Protein AF-A0A3C0SWR2-F1 (afdb_monomer_lite)

Structure (mmCIF, N/CA/C/O backbone):
data_AF-A0A3C0SWR2-F1
#
_entry.id   AF-A0A3C0SWR2-F1
#
loop_
_atom_site.group_PDB
_atom_site.id
_atom_site.type_symbol
_atom_site.label_atom_id
_atom_site.label_alt_id
_atom_site.label_comp_id
_atom_site.label_asym_id
_atom_site.label_entity_id
_atom_site.label_seq_id
_atom_site.pdbx_PDB_ins_code
_atom_site.Cartn_x
_atom_site.Cartn_y
_atom_site.Cartn_z
_atom_site.occupancy
_atom_site.B_iso_or_equiv
_atom_site.auth_seq_id
_atom_site.auth_comp_id
_atom_site.auth_asym_id
_atom_site.auth_atom_id
_atom_site.pdbx_PDB_model_num
ATOM 1 N N . LEU A 1 1 ? 21.698 -2.737 -3.153 1.00 67.25 1 LEU A N 1
ATOM 2 C CA . LEU A 1 1 ? 20.434 -2.859 -3.906 1.00 67.25 1 LEU A CA 1
ATOM 3 C C . LEU A 1 1 ? 19.578 -4.038 -3.436 1.00 67.25 1 LEU A C 1
ATOM 5 O O . LEU A 1 1 ? 18.488 -3.786 -2.947 1.00 67.25 1 LEU A O 1
ATOM 9 N N . THR A 1 2 ? 20.062 -5.287 -3.480 1.00 73.88 2 THR A N 1
ATOM 10 C CA . THR A 1 2 ? 19.304 -6.487 -3.047 1.00 73.88 2 THR A CA 1
ATOM 11 C C . THR A 1 2 ? 18.680 -6.358 -1.656 1.00 73.88 2 THR A C 1
ATOM 13 O O . THR A 1 2 ? 17.483 -6.562 -1.511 1.00 73.88 2 THR A O 1
ATOM 16 N N . ILE A 1 3 ? 19.457 -5.919 -0.660 1.00 78.94 3 ILE A N 1
ATOM 17 C CA . ILE A 1 3 ? 18.965 -5.709 0.713 1.00 78.94 3 ILE A CA 1
ATOM 18 C C . ILE A 1 3 ? 17.805 -4.698 0.748 1.00 78.94 3 ILE A C 1
ATOM 20 O O . ILE A 1 3 ? 16.813 -4.940 1.422 1.00 78.94 3 ILE A O 1
ATOM 24 N N . GLY A 1 4 ? 17.889 -3.605 -0.020 1.00 74.31 4 GLY A N 1
ATOM 25 C CA . GLY A 1 4 ? 16.832 -2.588 -0.076 1.00 74.31 4 GLY A CA 1
ATOM 26 C C . GLY A 1 4 ? 15.526 -3.139 -0.653 1.00 74.31 4 GLY A C 1
ATOM 27 O O . GLY A 1 4 ? 14.462 -2.906 -0.089 1.00 74.31 4 GLY A O 1
ATOM 28 N N . LYS A 1 5 ? 15.612 -3.954 -1.714 1.00 75.00 5 LYS A N 1
ATOM 29 C CA . LYS A 1 5 ? 14.457 -4.660 -2.294 1.00 75.00 5 LYS A CA 1
ATOM 30 C C . LYS A 1 5 ? 13.836 -5.647 -1.303 1.00 75.00 5 LYS A C 1
ATOM 32 O O . LYS A 1 5 ? 12.617 -5.699 -1.176 1.00 75.00 5 LYS A O 1
ATOM 37 N N . THR A 1 6 ? 14.663 -6.404 -0.577 1.00 75.44 6 THR A N 1
ATOM 38 C CA . THR A 1 6 ? 14.188 -7.329 0.461 1.00 75.44 6 THR A CA 1
ATOM 39 C C . THR A 1 6 ? 13.451 -6.575 1.567 1.00 75.44 6 THR A C 1
ATOM 41 O O . THR A 1 6 ? 12.319 -6.932 1.882 1.00 75.44 6 THR A O 1
ATOM 44 N N . SER A 1 7 ? 14.030 -5.499 2.106 1.00 73.50 7 SER A N 1
ATOM 45 C CA . SER A 1 7 ? 13.373 -4.676 3.129 1.00 73.50 7 SER A CA 1
ATOM 46 C C . SER A 1 7 ? 12.054 -4.078 2.634 1.00 73.50 7 SER A C 1
ATOM 48 O O . SER A 1 7 ? 11.071 -4.103 3.369 1.00 73.50 7 SER A O 1
ATOM 50 N N . TYR A 1 8 ? 12.000 -3.623 1.378 1.00 77.25 8 TYR A N 1
ATOM 51 C CA . TYR A 1 8 ? 10.766 -3.135 0.760 1.00 77.25 8 TYR A CA 1
ATOM 52 C C . TYR A 1 8 ? 9.702 -4.237 0.675 1.00 77.25 8 TYR A C 1
ATOM 54 O O . TYR A 1 8 ? 8.568 -4.032 1.094 1.00 77.25 8 TYR A O 1
ATOM 62 N N . SER A 1 9 ? 10.071 -5.437 0.213 1.00 71.75 9 SER A N 1
ATOM 63 C CA . SER A 1 9 ? 9.143 -6.576 0.114 1.00 71.75 9 SER A CA 1
ATOM 64 C C . SER A 1 9 ? 8.596 -7.049 1.466 1.00 71.75 9 SER A C 1
ATOM 66 O O . SER A 1 9 ? 7.522 -7.638 1.522 1.00 71.75 9 SER A O 1
ATOM 68 N N . GLN A 1 10 ? 9.319 -6.771 2.554 1.00 75.50 10 GLN A N 1
ATOM 69 C CA . GLN A 1 10 ? 8.911 -7.060 3.930 1.00 75.50 10 GLN A CA 1
ATOM 70 C C . GLN A 1 10 ? 8.067 -5.932 4.551 1.00 75.50 10 GLN A C 1
ATOM 72 O O . GLN A 1 10 ? 7.728 -6.007 5.728 1.00 75.50 10 GLN A O 1
ATOM 77 N N . GLY A 1 11 ? 7.766 -4.866 3.799 1.00 71.12 11 GLY A N 1
ATOM 78 C CA . GLY A 1 11 ? 7.041 -3.692 4.291 1.00 71.12 11 GLY A CA 1
ATOM 79 C C . GLY A 1 11 ? 7.875 -2.755 5.172 1.00 71.12 11 GLY A C 1
ATOM 80 O O . GLY A 1 11 ? 7.348 -1.786 5.713 1.00 71.12 11 GLY A O 1
ATOM 81 N N . ASN A 1 12 ? 9.184 -2.993 5.318 1.00 80.69 12 ASN A N 1
ATOM 82 C CA . ASN A 1 12 ? 10.074 -2.118 6.080 1.00 80.69 12 ASN A CA 1
ATOM 83 C C . ASN A 1 12 ? 10.614 -0.994 5.184 1.00 80.69 12 ASN A C 1
ATOM 85 O O . ASN A 1 12 ? 11.786 -0.975 4.791 1.00 80.69 12 ASN A O 1
ATOM 89 N N . PHE A 1 13 ? 9.728 -0.059 4.838 1.00 84.19 13 PHE A N 1
ATOM 90 C CA . PHE A 1 13 ? 10.038 1.052 3.940 1.00 84.19 13 PHE A CA 1
ATOM 91 C C . PHE A 1 13 ? 11.123 2.009 4.475 1.00 84.19 13 PHE A C 1
ATOM 93 O O . PHE A 1 13 ? 11.977 2.400 3.678 1.00 84.19 13 PHE A O 1
ATOM 100 N N . PRO A 1 14 ? 11.202 2.340 5.785 1.00 80.75 14 PRO A N 1
ATOM 101 C CA . PRO A 1 14 ? 12.301 3.157 6.305 1.00 80.75 14 PRO A CA 1
ATOM 102 C C . PRO A 1 14 ? 13.677 2.504 6.108 1.00 80.75 14 PRO A C 1
ATOM 104 O O . PRO A 1 14 ? 14.611 3.143 5.617 1.00 80.75 14 PRO A O 1
ATOM 107 N N . ALA A 1 15 ? 13.811 1.209 6.428 1.00 80.94 15 ALA A N 1
ATOM 108 C CA . ALA A 1 15 ? 15.068 0.490 6.224 1.00 80.94 15 ALA A CA 1
ATOM 109 C C . ALA A 1 15 ? 15.409 0.353 4.734 1.00 80.94 15 ALA A C 1
ATOM 111 O O . ALA A 1 15 ? 16.568 0.528 4.344 1.00 80.94 15 ALA A O 1
ATOM 112 N N . ALA A 1 16 ? 14.403 0.091 3.892 1.00 83.06 16 ALA A N 1
ATOM 113 C CA . ALA A 1 16 ? 14.572 0.057 2.445 1.00 83.06 16 ALA A CA 1
ATOM 114 C C . ALA A 1 16 ? 15.118 1.391 1.917 1.00 83.06 16 ALA A C 1
ATOM 116 O O . ALA A 1 16 ? 16.106 1.396 1.181 1.00 83.06 16 ALA A O 1
ATOM 117 N N . GLN A 1 17 ? 14.547 2.519 2.353 1.00 86.94 17 GLN A N 1
ATOM 118 C CA . GLN A 1 17 ? 14.949 3.854 1.913 1.00 86.94 17 GLN A CA 1
ATOM 119 C C . GLN A 1 17 ? 16.402 4.148 2.285 1.00 86.94 17 GLN A C 1
ATOM 121 O O . GLN A 1 17 ? 17.182 4.550 1.424 1.00 86.94 17 GLN A O 1
ATOM 126 N N . ALA A 1 18 ? 16.796 3.885 3.534 1.00 87.88 18 ALA A N 1
ATOM 127 C CA . ALA A 1 18 ? 18.165 4.112 3.992 1.00 87.88 18 ALA A CA 1
ATOM 128 C C . ALA A 1 18 ? 19.195 3.324 3.158 1.00 87.88 18 ALA A C 1
ATOM 130 O O . ALA A 1 18 ? 20.236 3.855 2.759 1.00 87.88 18 ALA A O 1
ATOM 131 N N . VAL A 1 19 ? 18.898 2.057 2.849 1.00 86.62 19 VAL A N 1
ATOM 132 C CA . VAL A 1 19 ? 19.772 1.200 2.031 1.00 86.62 19 VAL A CA 1
ATOM 133 C C . VAL A 1 19 ? 19.821 1.662 0.574 1.00 86.62 19 VAL A C 1
ATOM 135 O O . VAL A 1 19 ? 20.883 1.597 -0.051 1.00 86.62 19 VAL A O 1
ATOM 138 N N . LEU A 1 20 ? 18.694 2.113 0.022 1.00 80.56 20 LEU A N 1
ATOM 139 C CA . LEU A 1 20 ? 18.596 2.570 -1.361 1.00 80.56 20 LEU A CA 1
ATOM 140 C C . LEU A 1 20 ? 19.267 3.938 -1.574 1.00 80.56 20 LEU A C 1
ATOM 142 O O . LEU A 1 20 ? 20.000 4.078 -2.548 1.00 80.56 20 LEU A O 1
ATOM 146 N N . ILE A 1 21 ? 19.149 4.886 -0.635 1.00 86.50 21 ILE A N 1
ATOM 147 C CA . ILE A 1 21 ? 19.883 6.170 -0.670 1.00 86.50 21 ILE A CA 1
ATOM 148 C C . ILE A 1 21 ? 21.394 5.912 -0.657 1.00 86.50 21 ILE A C 1
ATOM 150 O O . ILE A 1 21 ? 22.151 6.483 -1.440 1.00 86.50 21 ILE A O 1
ATOM 154 N N . LYS A 1 22 ? 21.853 4.981 0.188 1.00 84.56 22 LYS A N 1
ATOM 155 C CA . LYS A 1 22 ? 23.267 4.584 0.214 1.00 84.56 22 LYS A CA 1
ATOM 156 C C . LYS A 1 22 ? 23.716 3.944 -1.103 1.00 84.56 22 LYS A C 1
ATOM 158 O O . LYS A 1 22 ? 24.868 4.105 -1.499 1.00 84.56 22 LYS A O 1
ATOM 163 N N . ALA A 1 23 ? 22.838 3.191 -1.767 1.00 75.50 23 ALA A N 1
ATOM 164 C CA . ALA A 1 23 ? 23.127 2.611 -3.076 1.00 75.50 23 ALA A CA 1
ATOM 165 C C . ALA A 1 23 ? 23.221 3.688 -4.170 1.00 75.50 23 ALA A C 1
ATOM 167 O O . ALA A 1 23 ? 24.137 3.615 -4.982 1.00 75.50 23 ALA A O 1
ATOM 168 N N . GLN A 1 24 ? 22.337 4.691 -4.142 1.00 76.50 24 GLN A N 1
ATOM 169 C CA . GLN A 1 24 ? 22.361 5.845 -5.046 1.00 76.50 24 GLN A CA 1
ATOM 170 C C . GLN A 1 24 ? 23.669 6.631 -4.900 1.00 76.50 24 GLN A C 1
ATOM 172 O O . GLN A 1 24 ? 24.370 6.835 -5.885 1.00 76.50 24 GLN A O 1
ATOM 177 N N . SER A 1 25 ? 24.055 6.970 -3.664 1.00 78.12 25 SER A N 1
ATOM 178 C CA . SER A 1 25 ? 25.308 7.685 -3.383 1.00 78.12 25 SER A CA 1
ATOM 179 C C . SER A 1 25 ? 26.544 6.922 -3.877 1.00 78.12 25 SER A C 1
ATOM 181 O O . SER A 1 25 ? 27.399 7.499 -4.537 1.00 78.12 25 SER A O 1
ATOM 183 N N . ARG A 1 26 ? 26.618 5.605 -3.642 1.00 76.75 26 ARG A N 1
ATOM 184 C CA . ARG A 1 26 ? 27.733 4.780 -4.146 1.00 76.75 26 ARG A CA 1
ATOM 185 C C . ARG A 1 26 ? 27.799 4.722 -5.669 1.00 76.75 26 ARG A C 1
ATOM 187 O O . ARG A 1 26 ? 28.877 4.561 -6.230 1.00 76.75 26 ARG A O 1
ATOM 194 N N . TRP A 1 27 ? 26.650 4.782 -6.336 1.00 61.53 27 TRP A N 1
ATOM 195 C CA . TRP A 1 27 ? 26.597 4.790 -7.792 1.00 61.53 27 TRP A CA 1
ATOM 196 C C . TRP A 1 27 ? 27.122 6.114 -8.355 1.00 61.53 27 TRP A C 1
ATOM 198 O O . TRP A 1 27 ? 27.956 6.093 -9.262 1.00 61.53 27 TRP A O 1
ATOM 208 N N . SER A 1 28 ? 26.709 7.242 -7.765 1.00 65.75 28 SER A N 1
ATOM 209 C CA . SER A 1 28 ? 27.154 8.580 -8.178 1.00 65.75 28 SER A CA 1
ATOM 210 C C . SER A 1 28 ? 28.654 8.827 -7.985 1.00 65.75 28 SER A C 1
ATOM 212 O O . SER A 1 28 ? 29.209 9.698 -8.644 1.00 65.75 28 SER A O 1
ATOM 214 N N . ASP A 1 29 ? 29.332 8.046 -7.136 1.00 72.00 29 ASP A N 1
ATOM 215 C CA . ASP A 1 29 ? 30.785 8.161 -6.932 1.00 72.00 29 ASP A CA 1
ATOM 216 C C . ASP A 1 29 ? 31.598 7.803 -8.192 1.00 72.00 29 ASP A C 1
ATOM 218 O O . ASP A 1 29 ? 32.736 8.243 -8.345 1.00 72.00 29 ASP A O 1
ATOM 222 N N . THR A 1 30 ? 31.042 6.979 -9.087 1.00 57.22 30 THR A N 1
ATOM 223 C CA . THR A 1 30 ? 31.749 6.466 -10.279 1.00 57.22 30 THR A CA 1
ATOM 224 C C . THR A 1 30 ? 30.993 6.673 -11.589 1.00 57.22 30 THR A C 1
ATOM 226 O O . THR A 1 30 ? 31.560 6.445 -12.655 1.00 57.22 30 THR A O 1
ATOM 229 N N . ASN A 1 31 ? 29.739 7.127 -11.530 1.00 43.34 31 ASN A N 1
ATOM 230 C CA . ASN A 1 31 ? 28.865 7.278 -12.689 1.00 43.34 31 ASN A CA 1
ATOM 231 C C . ASN A 1 31 ? 28.178 8.646 -12.648 1.00 43.34 31 ASN A C 1
ATOM 233 O O . ASN A 1 31 ? 27.658 9.053 -11.613 1.00 43.34 31 ASN A O 1
ATOM 237 N N . VAL A 1 32 ? 28.158 9.339 -13.789 1.00 45.25 32 VAL A N 1
ATOM 238 C CA . VAL A 1 32 ? 27.503 10.653 -13.931 1.00 45.25 32 VAL A CA 1
ATOM 239 C C . VAL A 1 32 ? 25.987 10.504 -14.111 1.00 45.25 32 VAL A C 1
ATOM 241 O O . VAL A 1 32 ? 25.221 11.379 -13.716 1.00 45.25 32 VAL A O 1
ATOM 244 N N . GLU A 1 33 ? 25.547 9.385 -14.684 1.00 48.81 33 GLU A N 1
ATOM 245 C CA . GLU A 1 33 ? 24.132 9.084 -14.893 1.00 48.81 33 GLU A CA 1
ATOM 246 C C . GLU A 1 33 ? 23.502 8.395 -13.680 1.00 48.81 33 GLU A C 1
ATOM 248 O O . GLU A 1 33 ? 24.153 7.631 -12.961 1.00 48.81 33 GLU A O 1
ATOM 253 N N . LEU A 1 34 ? 22.202 8.626 -13.481 1.00 48.69 34 LEU A N 1
ATOM 254 C CA . LEU A 1 34 ? 21.424 7.966 -12.435 1.00 48.69 34 LEU A CA 1
ATOM 255 C C . LEU A 1 34 ? 21.235 6.477 -12.744 1.00 48.69 34 LEU A C 1
ATOM 257 O O . LEU A 1 34 ? 20.999 6.081 -13.884 1.00 48.69 34 LEU A O 1
ATOM 261 N N . ASN A 1 35 ? 21.270 5.642 -11.705 1.00 67.19 35 ASN A N 1
ATOM 262 C CA . ASN A 1 35 ? 20.937 4.231 -11.847 1.00 67.19 35 ASN A CA 1
ATOM 263 C C . ASN A 1 35 ? 19.414 4.059 -11.875 1.00 67.19 35 ASN A C 1
ATOM 265 O O . ASN A 1 35 ? 18.762 4.149 -10.835 1.00 67.19 35 ASN A O 1
ATOM 269 N N . SER A 1 36 ? 18.858 3.777 -13.053 1.00 59.62 36 SER A N 1
ATOM 270 C CA . SER A 1 36 ? 17.412 3.637 -13.275 1.00 59.62 36 SER A CA 1
ATOM 271 C C . SER A 1 36 ? 16.734 2.654 -12.314 1.00 59.62 36 SER A C 1
ATOM 273 O O . SER A 1 36 ? 15.619 2.905 -11.857 1.00 59.62 36 SER A O 1
ATOM 275 N N . GLU A 1 37 ? 17.410 1.565 -11.949 1.00 68.81 37 GLU A N 1
ATOM 276 C CA . GLU A 1 37 ? 16.878 0.582 -11.011 1.00 68.81 37 GLU A CA 1
ATOM 277 C C . GLU A 1 37 ? 16.849 1.120 -9.572 1.00 68.81 37 GLU A C 1
ATOM 279 O O . GLU A 1 37 ? 15.847 0.965 -8.872 1.00 68.81 37 GLU A O 1
ATOM 284 N N . VAL A 1 38 ? 17.914 1.783 -9.114 1.00 67.88 38 VAL A N 1
ATOM 285 C CA . VAL A 1 38 ? 17.945 2.407 -7.782 1.00 67.88 38 VAL A CA 1
ATOM 286 C C . VAL A 1 38 ? 16.893 3.514 -7.673 1.00 67.88 38 VAL A C 1
ATOM 288 O O . VAL A 1 38 ? 16.164 3.536 -6.682 1.00 67.88 38 VAL A O 1
ATOM 291 N N . GLU A 1 39 ? 16.760 4.371 -8.690 1.00 71.44 39 GLU A N 1
ATOM 292 C CA . GLU A 1 39 ? 15.754 5.446 -8.725 1.00 71.44 39 GLU A CA 1
ATOM 293 C C . GLU A 1 39 ? 14.323 4.906 -8.695 1.00 71.44 39 GLU A C 1
ATOM 295 O O . GLU A 1 39 ? 13.469 5.411 -7.959 1.00 71.44 39 GLU A O 1
ATOM 300 N N . TYR A 1 40 ? 14.061 3.836 -9.449 1.00 72.12 40 TYR A N 1
ATOM 301 C CA . TYR A 1 40 ? 12.769 3.161 -9.449 1.00 72.12 40 TYR A CA 1
ATOM 302 C C . TYR A 1 40 ? 12.391 2.678 -8.041 1.00 72.12 40 TYR A C 1
ATOM 304 O O . TYR A 1 40 ? 11.323 3.015 -7.525 1.00 72.12 40 TYR A O 1
ATOM 312 N N . TRP A 1 41 ? 13.288 1.945 -7.372 1.00 75.38 41 TRP A N 1
ATOM 313 C CA . TRP A 1 41 ? 13.025 1.434 -6.023 1.00 75.38 41 TRP A CA 1
ATOM 314 C C . TRP A 1 41 ? 12.970 2.539 -4.965 1.00 75.38 41 TRP A C 1
ATOM 316 O O . TRP A 1 41 ? 12.189 2.426 -4.016 1.00 75.38 41 TRP A O 1
ATOM 326 N N . LEU A 1 42 ? 13.750 3.614 -5.113 1.00 75.88 42 LEU A N 1
ATOM 327 C CA . LEU A 1 42 ? 13.659 4.789 -4.242 1.00 75.88 42 LEU A CA 1
ATOM 328 C C . LEU A 1 42 ? 12.292 5.456 -4.346 1.00 75.88 42 LEU A C 1
ATOM 330 O O . LEU A 1 42 ? 11.669 5.699 -3.314 1.00 75.88 42 LEU A O 1
ATOM 334 N N . THR A 1 43 ? 11.805 5.677 -5.566 1.00 74.50 43 THR A N 1
ATOM 335 C CA . THR A 1 43 ? 10.501 6.303 -5.826 1.00 74.50 43 THR A CA 1
ATOM 336 C C . THR A 1 43 ? 9.365 5.480 -5.222 1.00 74.50 43 THR A C 1
ATOM 338 O O . THR A 1 43 ? 8.510 6.013 -4.511 1.00 74.50 43 THR A O 1
ATOM 341 N N . LEU A 1 44 ? 9.381 4.159 -5.429 1.00 75.19 44 LEU A N 1
ATOM 342 C CA . LEU A 1 44 ? 8.410 3.248 -4.820 1.00 75.19 44 LEU A CA 1
ATOM 343 C C . LEU A 1 44 ? 8.457 3.295 -3.291 1.00 75.19 44 LEU A C 1
ATOM 345 O O . LEU A 1 44 ? 7.420 3.355 -2.634 1.00 75.19 44 LEU A O 1
ATOM 349 N N . THR A 1 45 ? 9.658 3.288 -2.711 1.00 80.88 45 THR A N 1
ATOM 350 C CA . THR A 1 45 ? 9.837 3.311 -1.254 1.00 80.88 45 THR A CA 1
ATOM 351 C C . THR A 1 45 ? 9.373 4.633 -0.648 1.00 80.88 45 THR A C 1
ATOM 353 O O . THR A 1 45 ? 8.706 4.631 0.381 1.00 80.88 45 THR A O 1
ATOM 356 N N . GLN A 1 46 ? 9.684 5.761 -1.288 1.00 78.69 46 GLN A N 1
ATOM 357 C CA . GLN A 1 46 ? 9.216 7.087 -0.879 1.00 78.69 46 GLN A CA 1
ATOM 358 C C . GLN A 1 46 ? 7.695 7.204 -0.975 1.00 78.69 46 GLN A C 1
ATOM 360 O O . GLN A 1 46 ? 7.071 7.777 -0.085 1.00 78.69 46 GLN A O 1
ATOM 365 N N . THR A 1 47 ? 7.098 6.624 -2.016 1.00 76.88 47 THR A N 1
ATOM 366 C CA . THR A 1 47 ? 5.642 6.592 -2.173 1.00 76.88 47 THR A CA 1
ATOM 367 C C . THR A 1 47 ? 5.000 5.745 -1.081 1.00 76.88 47 THR A C 1
ATOM 369 O O . THR A 1 47 ? 4.084 6.203 -0.411 1.00 76.88 47 THR A O 1
ATOM 372 N N . ALA A 1 48 ? 5.518 4.545 -0.813 1.00 76.88 48 ALA A N 1
ATOM 373 C CA . ALA A 1 48 ? 5.023 3.715 0.281 1.00 76.88 48 ALA A CA 1
ATOM 374 C C . ALA A 1 48 ? 5.158 4.419 1.644 1.00 76.88 48 ALA A C 1
ATOM 376 O O . ALA A 1 48 ? 4.211 4.434 2.430 1.00 76.88 48 ALA A O 1
ATOM 377 N N . LEU A 1 49 ? 6.294 5.085 1.891 1.00 78.38 49 LEU A N 1
ATOM 378 C CA . LEU A 1 49 ? 6.506 5.900 3.088 1.00 78.38 49 LEU A CA 1
ATOM 379 C C . LEU A 1 49 ? 5.478 7.021 3.208 1.00 78.38 49 LEU A C 1
ATOM 381 O O . LEU A 1 49 ? 4.925 7.191 4.291 1.00 78.38 49 LEU A O 1
ATOM 385 N N . SER A 1 50 ? 5.183 7.748 2.128 1.00 74.75 50 SER A N 1
ATOM 386 C CA . SER A 1 50 ? 4.202 8.836 2.163 1.00 74.75 50 SER A CA 1
ATOM 387 C C . SER A 1 50 ? 2.784 8.336 2.443 1.00 74.75 50 SER A C 1
ATOM 389 O O . SER A 1 50 ? 2.062 8.996 3.183 1.00 74.75 50 SER A O 1
ATOM 391 N N . VAL A 1 51 ? 2.406 7.148 1.949 1.00 71.69 51 VAL A N 1
ATOM 392 C CA . VAL A 1 51 ? 1.108 6.524 2.273 1.00 71.69 51 VAL A CA 1
ATOM 393 C C . VAL A 1 51 ? 1.034 6.077 3.735 1.00 71.69 51 VAL A C 1
ATOM 395 O O . VAL A 1 51 ? -0.015 6.175 4.368 1.00 71.69 51 VAL A O 1
ATOM 398 N N . THR A 1 52 ? 2.137 5.567 4.284 1.00 68.69 52 THR A N 1
ATOM 399 C CA . THR A 1 52 ? 2.192 5.131 5.691 1.00 68.69 52 THR A CA 1
ATOM 400 C C . THR A 1 52 ? 2.393 6.281 6.681 1.00 68.69 52 THR A C 1
ATOM 402 O O . THR A 1 52 ? 2.092 6.135 7.867 1.00 68.69 52 THR A O 1
ATOM 405 N N . SER A 1 53 ? 2.884 7.430 6.212 1.00 68.50 53 SER A N 1
ATOM 406 C CA . SER A 1 53 ? 3.139 8.610 7.035 1.00 68.50 53 SER A CA 1
ATOM 407 C C . SER A 1 53 ? 1.825 9.172 7.586 1.00 68.50 53 SER A C 1
ATOM 409 O O . SER A 1 53 ? 0.843 9.320 6.864 1.00 68.50 53 SER A O 1
ATOM 411 N N . GLY A 1 54 ? 1.780 9.438 8.894 1.00 70.69 54 GLY A N 1
ATOM 412 C CA . GLY A 1 54 ? 0.581 9.933 9.580 1.00 70.69 54 GLY A CA 1
ATOM 413 C C . GLY A 1 54 ? -0.440 8.861 9.987 1.00 70.69 54 GLY A C 1
ATOM 414 O O . GLY A 1 54 ? -1.374 9.185 10.720 1.00 70.69 54 GLY A O 1
ATOM 415 N N . ARG A 1 55 ? -0.259 7.588 9.592 1.00 86.38 55 ARG A N 1
ATOM 416 C CA . ARG A 1 55 ? -1.048 6.461 10.138 1.00 86.38 55 ARG A CA 1
ATOM 417 C C . ARG A 1 55 ? -0.599 6.044 11.534 1.00 86.38 55 ARG A C 1
ATOM 419 O O . ARG A 1 55 ? -1.411 5.577 12.328 1.00 86.38 55 ARG A O 1
ATOM 426 N N . ILE A 1 56 ? 0.683 6.226 11.833 1.00 86.31 56 ILE A N 1
ATOM 427 C CA . ILE A 1 56 ? 1.302 5.894 13.116 1.00 86.31 56 ILE A CA 1
ATOM 428 C C . ILE A 1 56 ? 1.875 7.177 13.706 1.00 86.31 56 ILE A C 1
ATOM 430 O O . ILE A 1 56 ? 2.538 7.935 13.001 1.00 86.31 56 ILE A O 1
ATOM 434 N N . ILE A 1 57 ? 1.627 7.393 14.995 1.00 86.69 57 ILE A N 1
ATOM 435 C CA . ILE A 1 57 ? 2.253 8.465 15.768 1.00 86.69 57 ILE A CA 1
ATOM 436 C C . ILE A 1 57 ? 3.507 7.863 16.393 1.00 86.69 57 ILE A C 1
ATOM 438 O O . ILE A 1 57 ? 3.446 6.914 17.173 1.00 86.69 57 ILE A O 1
ATOM 442 N N . THR A 1 58 ? 4.657 8.370 15.987 1.00 86.75 58 THR A N 1
ATOM 443 C CA . THR A 1 58 ? 5.979 7.886 16.372 1.00 86.75 58 THR A CA 1
ATOM 444 C C . THR A 1 58 ? 6.525 8.683 17.550 1.00 86.75 58 THR A C 1
ATOM 446 O O . THR A 1 58 ? 6.170 9.839 17.735 1.00 86.75 58 THR A O 1
ATOM 449 N N . ALA A 1 59 ? 7.456 8.113 18.322 1.00 85.31 59 ALA A N 1
ATOM 450 C CA . ALA A 1 59 ? 8.073 8.810 19.460 1.00 85.31 59 ALA A CA 1
ATOM 451 C C . ALA A 1 59 ? 8.838 10.094 19.074 1.00 85.31 59 ALA A C 1
ATOM 453 O O . ALA A 1 59 ? 9.178 10.895 19.939 1.00 85.31 59 ALA A O 1
ATOM 454 N N . THR A 1 60 ? 9.132 10.273 17.785 1.00 84.88 60 THR A N 1
ATOM 455 C CA . THR A 1 60 ? 9.757 11.478 17.233 1.00 84.88 60 THR A CA 1
ATOM 456 C C . THR A 1 60 ? 8.757 12.581 16.886 1.00 84.88 60 THR A C 1
ATOM 458 O O . THR A 1 60 ? 9.184 13.704 16.626 1.00 84.88 60 THR A O 1
ATOM 461 N N . ASP A 1 61 ? 7.451 12.294 16.876 1.00 85.62 61 ASP A N 1
ATOM 462 C CA . ASP A 1 61 ? 6.425 13.303 16.625 1.00 85.62 61 ASP A CA 1
ATOM 463 C C . ASP A 1 61 ? 6.293 14.254 17.829 1.00 85.62 61 ASP A C 1
ATOM 465 O O . ASP A 1 61 ? 6.168 13.785 18.963 1.00 85.62 61 ASP A O 1
ATOM 469 N N . PRO A 1 62 ? 6.255 15.586 17.624 1.00 92.19 62 PRO A N 1
ATOM 470 C CA . PRO A 1 62 ? 6.196 16.551 18.726 1.00 92.19 62 PRO A CA 1
ATOM 471 C C . PRO A 1 62 ? 4.995 16.382 19.662 1.00 92.19 62 PRO A C 1
ATOM 473 O O . PRO A 1 62 ? 5.107 16.680 20.844 1.00 92.19 62 PRO A O 1
ATOM 476 N N . LEU A 1 63 ? 3.862 15.909 19.132 1.00 91.75 63 LEU A N 1
ATOM 477 C CA . LEU A 1 63 ? 2.622 15.675 19.883 1.00 91.75 63 LEU A CA 1
ATOM 478 C C . LEU A 1 63 ? 2.486 14.226 20.379 1.00 91.75 63 LEU A C 1
ATOM 480 O O . LEU A 1 63 ? 1.409 13.824 20.819 1.00 91.75 63 LEU A O 1
ATOM 484 N N . TYR A 1 64 ? 3.533 13.402 20.255 1.00 92.38 64 TYR A N 1
ATOM 485 C CA . TYR A 1 64 ? 3.461 11.989 20.622 1.00 92.38 64 TYR A CA 1
ATOM 486 C C . TYR A 1 64 ? 3.011 11.753 22.070 1.00 92.38 64 TYR A C 1
ATOM 488 O O . TYR A 1 64 ? 2.095 10.947 22.250 1.00 92.38 64 TYR A O 1
ATOM 496 N N . PRO A 1 65 ? 3.586 12.412 23.101 1.00 95.56 65 PRO A N 1
ATOM 497 C CA . PRO A 1 65 ? 3.194 12.160 24.487 1.00 95.56 65 PRO A CA 1
ATOM 498 C C . PRO A 1 65 ? 1.698 12.391 24.719 1.00 95.56 65 PRO A C 1
ATOM 500 O O . PRO A 1 65 ? 1.017 11.531 25.282 1.00 95.56 65 PRO A O 1
ATOM 503 N N . GLU A 1 66 ? 1.182 13.517 24.227 1.00 95.00 66 GLU A N 1
ATOM 504 C CA . GLU A 1 66 ? -0.208 13.926 24.387 1.00 95.00 66 GLU A CA 1
ATOM 505 C C . GLU A 1 66 ? -1.142 12.997 23.612 1.00 95.00 66 GLU A C 1
ATOM 507 O O . GLU A 1 66 ? -2.081 12.447 24.186 1.00 95.00 66 GLU A O 1
ATOM 512 N N . MET A 1 67 ? -0.884 12.755 22.323 1.00 95.69 67 MET A N 1
ATOM 513 C CA . MET A 1 67 ? -1.757 11.893 21.518 1.00 95.69 67 MET A CA 1
ATOM 514 C C . MET A 1 67 ? -1.764 10.453 22.016 1.00 95.69 67 MET A C 1
ATOM 516 O O . MET A 1 67 ? -2.815 9.814 22.054 1.00 95.69 67 MET A O 1
ATOM 520 N N . ASN A 1 68 ? -0.610 9.937 22.439 1.00 95.31 68 ASN A N 1
ATOM 521 C CA . ASN A 1 68 ? -0.521 8.597 22.996 1.00 95.31 68 ASN A CA 1
ATOM 522 C C . ASN A 1 68 ? -1.313 8.486 24.310 1.00 95.31 68 ASN A C 1
ATOM 524 O O . ASN A 1 68 ? -1.918 7.448 24.572 1.00 95.31 68 ASN A O 1
ATOM 528 N N . GLN A 1 69 ? -1.375 9.543 25.128 1.00 97.00 69 GLN A N 1
ATOM 529 C CA . GLN A 1 69 ? -2.256 9.571 26.297 1.00 97.00 69 GLN A CA 1
ATOM 530 C C . GLN A 1 69 ? -3.734 9.442 25.894 1.00 97.00 69 GLN A C 1
ATOM 532 O O . GLN A 1 69 ? -4.434 8.602 26.461 1.00 97.00 69 GLN A O 1
ATOM 537 N N . PHE A 1 70 ? -4.198 10.202 24.896 1.00 98.06 70 PHE A N 1
ATOM 538 C CA . PHE A 1 70 ? -5.577 10.093 24.399 1.00 98.06 70 PHE A CA 1
ATOM 539 C C . PHE A 1 70 ? -5.883 8.718 23.795 1.00 98.06 70 PHE A C 1
ATOM 541 O O . PHE A 1 70 ? -6.949 8.168 24.058 1.00 98.06 70 PHE A O 1
ATOM 548 N N . LEU A 1 71 ? -4.947 8.116 23.054 1.00 97.38 71 LEU A N 1
ATOM 549 C CA . LEU A 1 71 ? -5.103 6.756 22.525 1.00 97.38 71 LEU A CA 1
ATOM 550 C C . LEU A 1 71 ? -5.205 5.708 23.642 1.00 97.38 71 LEU A C 1
ATOM 552 O O . LEU A 1 71 ? -6.078 4.841 23.607 1.00 97.38 71 LEU A O 1
ATOM 556 N N . ASN A 1 72 ? -4.357 5.801 24.673 1.00 98.00 72 ASN A N 1
ATOM 557 C CA . ASN A 1 72 ? -4.445 4.916 25.839 1.00 98.00 72 ASN A CA 1
ATOM 558 C C . ASN A 1 72 ? -5.793 5.072 26.565 1.00 98.00 72 ASN A C 1
ATOM 560 O O . ASN A 1 72 ? -6.394 4.067 26.948 1.00 98.00 72 ASN A O 1
ATOM 564 N N . GLN A 1 73 ? -6.276 6.308 26.728 1.00 98.31 73 GLN A N 1
ATOM 565 C CA . GLN A 1 73 ? -7.574 6.591 27.343 1.00 98.31 73 GLN A CA 1
ATOM 566 C C . GLN A 1 73 ? -8.725 6.014 26.510 1.00 98.31 73 GLN A C 1
ATOM 568 O O . GLN A 1 73 ? -9.550 5.278 27.044 1.00 98.31 73 GLN A O 1
ATOM 573 N N . ALA A 1 74 ? -8.727 6.247 25.194 1.00 98.56 74 ALA A N 1
ATOM 574 C CA . ALA A 1 74 ? -9.723 5.689 24.285 1.00 98.56 74 ALA A CA 1
ATOM 575 C C . ALA A 1 74 ? -9.771 4.157 24.340 1.00 98.56 74 ALA A C 1
ATOM 577 O O . ALA A 1 74 ? -10.851 3.571 24.372 1.00 98.56 74 ALA A O 1
ATOM 578 N N . ARG A 1 75 ? -8.606 3.494 24.395 1.00 98.56 75 ARG A N 1
ATOM 579 C CA . ARG A 1 75 ? -8.520 2.037 24.572 1.00 98.56 75 ARG A CA 1
ATOM 580 C C . ARG A 1 75 ? -9.139 1.575 25.884 1.00 98.56 75 ARG A C 1
ATOM 582 O O . ARG A 1 75 ? -9.867 0.583 25.889 1.00 98.56 75 ARG A O 1
ATOM 589 N N . ALA A 1 76 ? -8.829 2.257 26.984 1.00 98.44 76 ALA A N 1
ATOM 590 C CA . ALA A 1 76 ? -9.365 1.920 28.298 1.00 98.44 76 ALA A CA 1
ATOM 591 C C . ALA A 1 76 ? -10.889 2.095 28.339 1.00 98.44 76 ALA A C 1
ATOM 593 O O . ALA A 1 76 ? -11.593 1.200 28.806 1.00 98.44 76 ALA A O 1
ATOM 594 N N . ASP A 1 77 ? -11.396 3.196 27.786 1.00 98.62 77 ASP A N 1
ATOM 595 C CA . ASP A 1 77 ? -12.829 3.459 27.699 1.00 98.62 77 ASP A CA 1
ATOM 596 C C . ASP A 1 77 ? -13.530 2.450 26.780 1.00 98.62 77 ASP A C 1
ATOM 598 O O . ASP A 1 77 ? -14.530 1.868 27.179 1.00 98.62 77 ASP A O 1
ATOM 602 N N . PHE A 1 78 ? -12.974 2.125 25.610 1.00 98.50 78 PHE A N 1
ATOM 603 C CA . PHE A 1 78 ? -13.523 1.084 24.730 1.00 98.50 78 PHE A CA 1
ATOM 604 C C . PHE A 1 78 ? -13.598 -0.292 25.416 1.00 98.50 78 PHE A C 1
ATOM 606 O O . PHE A 1 78 ? -14.604 -0.993 25.309 1.00 98.50 78 PHE A O 1
ATOM 613 N N . GLN A 1 79 ? -12.552 -0.681 26.153 1.00 98.31 79 GLN A N 1
ATOM 614 C CA . GLN A 1 79 ? -12.552 -1.917 26.944 1.00 98.31 79 GLN A CA 1
ATOM 615 C C . GLN A 1 79 ? -13.629 -1.887 28.036 1.00 98.31 79 GLN A C 1
ATOM 617 O O . GLN A 1 79 ? -14.352 -2.867 28.211 1.00 98.31 79 GLN A O 1
ATOM 622 N N . GLY A 1 80 ? -13.766 -0.759 28.740 1.00 98.12 80 GLY A N 1
ATOM 623 C CA . GLY A 1 80 ? -14.830 -0.544 29.720 1.00 98.12 80 GLY A CA 1
ATOM 624 C C . GLY A 1 80 ? -16.218 -0.683 29.096 1.00 98.12 80 GLY A C 1
ATOM 625 O O . GLY A 1 80 ? -17.045 -1.434 29.608 1.00 98.12 80 GLY A O 1
ATOM 626 N N . ALA A 1 81 ? -16.440 -0.049 27.944 1.00 98.00 81 ALA A N 1
ATOM 627 C CA . ALA A 1 81 ? -17.694 -0.126 27.208 1.00 98.00 81 ALA A CA 1
ATOM 628 C C . ALA A 1 81 ? -18.055 -1.567 26.850 1.00 98.00 81 ALA A C 1
ATOM 630 O O . ALA A 1 81 ? -19.173 -2.004 27.106 1.00 98.00 81 ALA A O 1
ATOM 631 N N . LYS A 1 82 ? -17.089 -2.332 26.328 1.00 97.81 82 LYS A N 1
ATOM 632 C CA . LYS A 1 82 ? -17.296 -3.737 25.977 1.00 97.81 82 LYS A CA 1
ATOM 633 C C . LYS A 1 82 ? -17.700 -4.579 27.191 1.00 97.81 82 LYS A C 1
ATOM 635 O O . LYS A 1 82 ? -18.639 -5.360 27.102 1.00 97.81 82 LYS A O 1
ATOM 640 N N . ILE A 1 83 ? -17.036 -4.396 28.335 1.00 98.06 83 ILE A N 1
ATOM 641 C CA . ILE A 1 83 ? -17.372 -5.114 29.577 1.00 98.06 83 ILE A CA 1
ATOM 642 C C . ILE A 1 83 ? -18.817 -4.830 30.007 1.00 98.06 83 ILE A C 1
ATOM 644 O O . ILE A 1 83 ? -19.520 -5.736 30.450 1.00 98.06 83 ILE A O 1
ATOM 648 N N . GLU A 1 84 ? -19.256 -3.577 29.913 1.00 97.94 84 GLU A N 1
ATOM 649 C CA . GLU A 1 84 ? -20.617 -3.176 30.275 1.00 97.94 84 GLU A CA 1
ATOM 650 C C . GLU A 1 84 ? -21.655 -3.680 29.260 1.00 97.94 84 GLU A C 1
ATOM 652 O O . GLU A 1 84 ? -22.701 -4.197 29.657 1.00 97.94 84 GLU A O 1
ATOM 657 N N . TYR A 1 85 ? -21.324 -3.641 27.969 1.00 96.69 85 TYR A N 1
ATOM 658 C CA . TYR A 1 85 ? -22.139 -4.187 26.884 1.00 96.69 85 TYR A CA 1
ATOM 659 C C . TYR A 1 85 ? -22.357 -5.697 27.050 1.00 96.69 85 TYR A C 1
ATOM 661 O O . TYR A 1 85 ? -23.494 -6.163 27.043 1.00 96.69 85 TYR A O 1
ATOM 669 N N . ASP A 1 86 ? -21.289 -6.456 27.318 1.00 95.81 86 ASP A N 1
ATOM 670 C CA . ASP A 1 86 ? -21.342 -7.908 27.540 1.00 95.81 86 ASP A CA 1
ATOM 671 C C . ASP A 1 86 ? -22.181 -8.280 28.785 1.00 95.81 86 ASP A C 1
ATOM 673 O O . ASP A 1 86 ? -22.672 -9.402 28.910 1.00 95.81 86 ASP A O 1
ATOM 677 N N . ARG A 1 87 ? -22.380 -7.333 29.714 1.00 97.12 87 ARG A N 1
ATOM 678 C CA . ARG A 1 87 ? -23.259 -7.466 30.891 1.00 97.12 87 ARG A CA 1
ATOM 679 C C . ARG A 1 87 ? -24.711 -7.047 30.619 1.00 97.12 87 ARG A C 1
ATOM 681 O O . ARG A 1 87 ? -25.518 -7.065 31.547 1.00 97.12 87 ARG A O 1
ATOM 688 N N . GLY A 1 88 ? -25.044 -6.648 29.391 1.00 95.88 88 GLY A N 1
ATOM 689 C CA . GLY A 1 88 ? -26.356 -6.119 29.002 1.00 95.88 88 GLY A CA 1
ATOM 690 C C . GLY A 1 88 ? -26.631 -4.697 29.504 1.00 95.88 88 GLY A C 1
ATOM 691 O O . GLY A 1 88 ? -27.772 -4.235 29.459 1.00 95.88 88 GLY A O 1
ATOM 692 N N . ARG A 1 89 ? -25.608 -3.996 30.005 1.00 96.62 89 ARG A N 1
ATOM 693 C CA . ARG A 1 89 ? -25.700 -2.632 30.538 1.00 96.62 89 ARG A CA 1
ATOM 694 C C . ARG A 1 89 ? -25.394 -1.619 29.442 1.00 96.62 89 ARG A C 1
ATOM 696 O O . ARG A 1 89 ? -24.362 -0.954 29.439 1.00 96.62 89 ARG A O 1
ATOM 703 N N . ASN A 1 90 ? -26.302 -1.552 28.470 1.00 93.94 90 ASN A N 1
ATOM 704 C CA . ASN A 1 90 ? -26.111 -0.775 27.242 1.00 93.94 90 ASN A CA 1
ATOM 705 C C . ASN A 1 90 ? -25.939 0.727 27.510 1.00 93.94 90 ASN A C 1
ATOM 707 O O . ASN A 1 90 ? -25.124 1.367 26.854 1.00 93.94 90 ASN A O 1
ATOM 711 N N . SER A 1 91 ? -26.652 1.284 28.493 1.00 95.75 91 SER A N 1
ATOM 712 C CA . SER A 1 91 ? -26.525 2.700 28.866 1.00 95.75 91 SER A CA 1
ATOM 713 C C . SER A 1 91 ? -25.144 3.014 29.445 1.00 95.75 91 SER A C 1
ATOM 715 O O . SER A 1 91 ? -24.530 4.020 29.101 1.00 95.75 91 SER A O 1
ATOM 717 N N . GLU A 1 92 ? -24.629 2.145 30.312 1.00 96.81 92 GLU A N 1
ATOM 718 C CA . GLU A 1 92 ? -23.294 2.264 30.888 1.00 96.81 92 GLU A CA 1
ATOM 719 C C . GLU A 1 92 ? -22.215 2.084 29.817 1.00 96.81 92 GLU A C 1
ATOM 721 O O . GLU A 1 92 ? -21.247 2.846 29.790 1.00 96.81 92 GLU A O 1
ATOM 726 N N . ALA A 1 93 ? -22.405 1.132 28.899 1.00 97.31 93 ALA A N 1
ATOM 727 C CA . ALA A 1 93 ? -21.520 0.939 27.757 1.00 97.31 93 ALA A CA 1
ATOM 728 C C . ALA A 1 93 ? -21.453 2.190 26.868 1.00 97.31 93 ALA A C 1
ATOM 730 O O . ALA A 1 93 ? -20.363 2.618 26.492 1.00 97.31 93 ALA A O 1
ATOM 731 N N . ASP A 1 94 ? -22.597 2.820 26.593 1.00 97.12 94 ASP A N 1
ATOM 732 C CA . ASP A 1 94 ? -22.693 4.015 25.750 1.00 97.12 94 ASP A CA 1
ATOM 733 C C . ASP A 1 94 ? -21.927 5.220 26.323 1.00 97.12 94 ASP A C 1
ATOM 735 O O . ASP A 1 94 ? -21.268 5.960 25.586 1.00 97.12 94 ASP A O 1
ATOM 739 N N . ILE A 1 95 ? -21.919 5.375 27.653 1.00 97.88 95 ILE A N 1
ATOM 740 C CA . ILE A 1 95 ? -21.117 6.401 28.338 1.00 97.88 95 ILE A CA 1
ATOM 741 C C . ILE A 1 95 ? -19.626 6.197 28.051 1.00 97.88 95 ILE A C 1
ATOM 743 O O . ILE A 1 95 ? -18.909 7.158 27.763 1.00 97.88 95 ILE A O 1
ATOM 747 N N . TYR A 1 96 ? -19.144 4.958 28.142 1.00 98.31 96 TYR A N 1
ATOM 748 C CA . TYR A 1 96 ? -17.750 4.639 27.854 1.00 98.31 96 TYR A CA 1
ATOM 749 C C . TYR A 1 96 ? -17.425 4.784 26.361 1.00 98.31 96 TYR A C 1
ATOM 751 O O . TYR A 1 96 ? -16.399 5.373 26.027 1.00 98.31 96 TYR A O 1
ATOM 759 N N . PHE A 1 97 ? -18.308 4.339 25.460 1.00 98.25 97 PHE A N 1
ATOM 760 C CA . PHE A 1 97 ? -18.128 4.546 24.021 1.00 98.25 97 PHE A CA 1
ATOM 761 C C . PHE A 1 97 ? -18.015 6.030 23.666 1.00 98.25 97 PHE A C 1
ATOM 763 O O . PHE A 1 97 ? -17.090 6.415 22.956 1.00 98.25 97 PHE A O 1
ATOM 770 N N . THR A 1 98 ? -18.866 6.878 24.242 1.00 98.19 98 THR A N 1
ATOM 771 C CA . THR A 1 98 ? -18.820 8.331 24.027 1.00 98.19 98 THR A CA 1
ATOM 772 C C . THR A 1 98 ? -17.490 8.944 24.491 1.00 98.19 98 THR A C 1
ATOM 774 O O . THR A 1 98 ? -16.925 9.798 23.808 1.00 98.19 98 THR A O 1
ATOM 777 N N . LYS A 1 99 ? -16.941 8.508 25.634 1.00 98.38 99 LYS A N 1
ATOM 778 C CA . LYS A 1 99 ? -15.623 8.975 26.114 1.00 98.38 99 LYS A CA 1
ATOM 779 C C . LYS A 1 99 ? -14.480 8.533 25.202 1.00 98.38 99 LYS A C 1
ATOM 781 O O . LYS A 1 99 ? -13.561 9.315 24.936 1.00 98.38 99 LYS A O 1
ATOM 786 N N . ALA A 1 100 ? -14.555 7.299 24.702 1.00 98.50 100 ALA A N 1
ATOM 787 C CA . ALA A 1 100 ? -13.599 6.799 23.729 1.00 98.50 100 ALA A CA 1
ATOM 788 C C . ALA A 1 100 ? -13.647 7.649 22.450 1.00 98.50 100 ALA A C 1
ATOM 790 O O . ALA A 1 100 ? -12.618 8.191 22.060 1.00 98.50 100 ALA A O 1
ATOM 791 N N . GLU A 1 101 ? -14.826 7.869 21.863 1.00 98.12 101 GLU A N 1
ATOM 792 C CA . GLU A 1 101 ? -15.014 8.711 20.668 1.00 98.12 101 GLU A CA 1
ATOM 793 C C . GLU A 1 101 ? -14.466 10.134 20.848 1.00 98.12 101 GLU A C 1
ATOM 795 O O . GLU A 1 101 ? -13.795 10.649 19.957 1.00 98.12 101 GLU A O 1
ATOM 800 N N . GLN A 1 102 ? -14.680 10.766 22.007 1.00 98.06 102 GLN A N 1
ATOM 801 C CA . GLN A 1 102 ? -14.133 12.099 22.300 1.00 98.06 102 GLN A CA 1
ATOM 802 C C . GLN A 1 102 ? -12.600 12.114 22.285 1.00 98.06 102 GLN A C 1
ATOM 804 O O . GLN A 1 102 ? -11.986 13.016 21.711 1.00 98.06 102 GLN A O 1
ATOM 809 N N . SER A 1 103 ? -11.981 11.100 22.891 1.00 98.19 103 SER A N 1
ATOM 810 C CA . SER A 1 103 ? -10.524 10.949 22.904 1.00 98.19 103 SER A CA 1
ATOM 811 C C . SER A 1 103 ? -9.982 10.695 21.493 1.00 98.19 103 SER A C 1
ATOM 813 O O . SER A 1 103 ? -8.980 11.286 21.092 1.00 98.19 103 SER A O 1
ATOM 815 N N . LEU A 1 104 ? -10.675 9.861 20.711 1.00 97.44 104 LEU A N 1
ATOM 816 C CA . LEU A 1 104 ? -10.314 9.534 19.330 1.00 97.44 104 LEU A CA 1
ATOM 817 C C . LEU A 1 104 ? -10.453 10.747 18.403 1.00 97.44 104 LEU A C 1
ATOM 819 O O . LEU A 1 104 ? -9.574 10.978 17.576 1.00 97.44 104 LEU A O 1
ATOM 823 N N . LEU A 1 105 ? -11.505 11.552 18.572 1.00 96.50 105 LEU A N 1
ATOM 824 C CA . LEU A 1 105 ? -11.716 12.786 17.816 1.00 96.50 105 LEU A CA 1
ATOM 825 C C . LEU A 1 105 ? -10.560 13.771 18.023 1.00 96.50 105 LEU A C 1
ATOM 827 O O . LEU A 1 105 ? -10.087 14.374 17.059 1.00 96.50 105 LEU A O 1
ATOM 831 N N . PHE A 1 106 ? -10.070 13.903 19.260 1.00 95.56 106 PHE A N 1
ATOM 832 C CA . PHE A 1 106 ? -8.925 14.764 19.550 1.00 95.56 106 PHE A CA 1
ATOM 833 C C . PHE A 1 106 ? -7.656 14.278 18.841 1.00 95.56 106 PHE A C 1
ATOM 835 O O . PHE A 1 106 ? -6.951 15.077 18.229 1.00 95.56 106 PHE A O 1
ATOM 842 N N . VAL A 1 107 ? -7.400 12.965 18.838 1.00 94.94 107 VAL A N 1
ATOM 843 C CA . VAL A 1 107 ? -6.277 12.383 18.083 1.00 94.94 107 VAL A CA 1
ATOM 844 C C . VAL A 1 107 ? -6.420 12.667 16.586 1.00 94.94 107 VAL A C 1
ATOM 846 O O . VAL A 1 107 ? -5.471 13.117 15.944 1.00 94.94 107 VAL A O 1
ATOM 849 N N . GLN A 1 108 ? -7.613 12.463 16.028 1.00 92.50 108 GLN A N 1
ATOM 850 C CA . GLN A 1 108 ? -7.887 12.646 14.602 1.00 92.50 108 GLN A CA 1
ATOM 851 C C . GLN A 1 108 ? -7.828 14.107 14.141 1.00 92.50 108 GLN A C 1
ATOM 853 O O . GLN A 1 108 ? -7.594 14.357 12.961 1.00 92.50 108 GLN A O 1
ATOM 858 N N . GLN A 1 109 ? -7.985 15.078 15.044 1.00 91.25 109 GLN A N 1
ATOM 859 C CA . GLN A 1 109 ? -7.818 16.494 14.714 1.00 91.25 109 GLN A CA 1
ATOM 860 C C . GLN A 1 109 ? -6.387 16.816 14.251 1.00 91.25 109 GLN A C 1
ATOM 862 O O . GLN A 1 109 ? -6.201 17.644 13.360 1.00 91.25 109 GLN A O 1
ATOM 867 N N . PHE A 1 110 ? -5.386 16.152 14.836 1.00 88.69 110 PHE A N 1
ATOM 868 C CA . PHE A 1 110 ? -3.970 16.347 14.504 1.00 88.69 110 PHE A CA 1
ATOM 869 C C . PHE A 1 110 ? -3.427 15.245 13.587 1.00 88.69 110 PHE A C 1
ATOM 871 O O . PHE A 1 110 ? -2.576 15.508 12.740 1.00 88.69 110 PHE A O 1
ATOM 878 N N . PHE A 1 111 ? -3.947 14.024 13.724 1.00 89.06 111 PHE A N 1
ATOM 879 C CA . PHE A 1 111 ? -3.537 12.843 12.968 1.00 89.06 111 PHE A CA 1
ATOM 880 C C . PHE A 1 111 ? -4.765 12.193 12.309 1.00 89.06 111 PHE A C 1
ATOM 882 O O . PHE A 1 111 ? -5.205 11.119 12.727 1.00 89.06 111 PHE A O 1
ATOM 889 N N . PRO A 1 112 ? -5.341 12.818 11.264 1.00 87.75 112 PRO A N 1
ATOM 890 C CA . PRO A 1 112 ? -6.619 12.400 10.675 1.00 87.75 112 PRO A CA 1
ATOM 891 C C . PRO A 1 112 ? -6.609 10.989 10.077 1.00 87.75 112 PRO A C 1
ATOM 893 O O . PRO A 1 112 ? -7.664 10.377 9.917 1.00 87.75 112 PRO A O 1
ATOM 896 N N . PHE A 1 113 ? -5.429 10.456 9.756 1.00 87.94 113 PHE A N 1
ATOM 897 C CA . PHE A 1 113 ? -5.255 9.110 9.211 1.00 87.94 113 PHE A CA 1
ATOM 898 C C . PHE A 1 113 ? -4.725 8.102 10.232 1.00 87.94 113 PHE A C 1
ATOM 900 O O . PHE A 1 113 ? -4.378 6.994 9.830 1.00 87.94 113 PHE A O 1
ATOM 907 N N . ASN A 1 114 ? -4.661 8.456 11.523 1.00 92.25 114 ASN A N 1
ATOM 908 C CA . ASN A 1 114 ? -4.178 7.549 12.557 1.00 92.25 114 ASN A CA 1
ATOM 909 C C . ASN A 1 114 ? -4.987 6.244 12.554 1.00 92.25 114 ASN A C 1
ATOM 911 O O . ASN A 1 114 ? -6.205 6.253 12.742 1.00 92.25 114 ASN A O 1
ATOM 915 N N . GLU A 1 115 ? -4.292 5.133 12.336 1.00 91.38 115 GLU A N 1
ATOM 916 C CA . GLU A 1 115 ? -4.904 3.821 12.140 1.00 91.38 115 GLU A CA 1
ATOM 917 C C . GLU A 1 115 ? -5.666 3.375 13.383 1.00 91.38 115 GLU A C 1
ATOM 919 O O . GLU A 1 115 ? -6.844 3.037 13.298 1.00 91.38 115 GLU A O 1
ATOM 924 N N . GLU A 1 116 ? -5.022 3.441 14.550 1.00 94.31 116 GLU A N 1
ATOM 925 C CA . GLU A 1 116 ? -5.631 3.034 15.814 1.00 94.31 116 GLU A CA 1
ATOM 926 C C . GLU A 1 116 ? -6.924 3.811 16.081 1.00 94.31 116 GLU A C 1
ATOM 928 O O . GLU A 1 116 ? -7.949 3.212 16.412 1.00 94.31 116 GLU A O 1
ATOM 933 N N . ALA A 1 117 ? -6.903 5.128 15.862 1.00 95.69 117 ALA A N 1
ATOM 934 C CA . ALA A 1 117 ? -8.053 5.973 16.113 1.00 95.69 117 ALA A CA 1
ATOM 935 C C . ALA A 1 117 ? -9.230 5.649 15.182 1.00 95.69 117 ALA A C 1
ATOM 937 O O . ALA A 1 117 ? -10.381 5.547 15.613 1.00 95.69 117 ALA A O 1
ATOM 938 N N . ARG A 1 118 ? -8.948 5.465 13.889 1.00 93.94 118 ARG A N 1
ATOM 939 C CA . ARG A 1 118 ? -9.967 5.137 12.883 1.00 93.94 118 ARG A CA 1
ATOM 940 C C . ARG A 1 118 ? -10.556 3.747 13.099 1.00 93.94 118 ARG A C 1
ATOM 942 O O . ARG A 1 118 ? -11.776 3.598 13.069 1.00 93.94 118 ARG A O 1
ATOM 949 N N . VAL A 1 119 ? -9.713 2.755 13.375 1.00 95.25 119 VAL A N 1
ATOM 950 C CA . VAL A 1 119 ? -10.145 1.378 13.640 1.00 95.25 119 VAL A CA 1
ATOM 951 C C . VAL A 1 119 ? -10.974 1.306 14.922 1.00 95.25 119 VAL A C 1
ATOM 953 O O . VAL A 1 119 ? -12.019 0.661 14.926 1.00 95.25 119 VAL A O 1
ATOM 956 N N . LEU A 1 120 ? -10.572 1.990 16.000 1.00 96.94 120 LEU A N 1
ATOM 957 C CA . LEU A 1 120 ? -11.371 2.028 17.228 1.00 96.94 120 LEU A CA 1
ATOM 958 C C . LEU A 1 120 ? -12.738 2.685 17.006 1.00 96.94 120 LEU A C 1
ATOM 960 O O . LEU A 1 120 ? -13.730 2.132 17.467 1.00 96.94 120 LEU A O 1
ATOM 964 N N . ASN A 1 121 ? -12.827 3.781 16.249 1.00 95.75 121 ASN A N 1
ATOM 965 C CA . ASN A 1 121 ? -14.117 4.395 15.905 1.00 95.75 121 ASN A CA 1
ATOM 966 C C . ASN A 1 121 ? -15.045 3.440 15.130 1.00 95.75 121 ASN A C 1
ATOM 968 O O . ASN A 1 121 ? -16.236 3.344 15.434 1.00 95.75 121 ASN A O 1
ATOM 972 N N . LEU A 1 122 ? -14.507 2.691 14.161 1.00 94.62 122 LEU A N 1
ATOM 973 C CA . LEU A 1 122 ? -15.279 1.674 13.437 1.00 94.62 122 LEU A CA 1
ATOM 974 C C . LEU A 1 122 ? -15.754 0.557 14.375 1.00 94.62 122 LEU A C 1
ATOM 976 O O . LEU A 1 122 ? -16.913 0.156 14.313 1.00 94.62 122 LEU A O 1
ATOM 980 N N . ARG A 1 123 ? -14.893 0.094 15.291 1.00 96.25 123 ARG A N 1
ATOM 981 C CA . ARG A 1 123 ? -15.281 -0.899 16.305 1.00 96.25 123 ARG A CA 1
ATOM 982 C C . ARG A 1 123 ? -16.384 -0.372 17.208 1.00 96.25 123 ARG A C 1
ATOM 984 O O . ARG A 1 123 ? -17.337 -1.093 17.448 1.00 96.25 123 ARG A O 1
ATOM 991 N N . ILE A 1 124 ? -16.290 0.866 17.686 1.00 96.00 124 ILE A N 1
ATOM 992 C CA . ILE A 1 124 ? -17.344 1.482 18.503 1.00 96.00 124 ILE A CA 1
ATOM 993 C C . ILE A 1 124 ? -18.674 1.491 17.742 1.00 96.00 124 ILE A C 1
ATOM 995 O O . ILE A 1 124 ? -19.690 1.059 18.285 1.00 96.00 124 ILE A O 1
ATOM 999 N N . SER A 1 125 ? -18.652 1.886 16.466 1.00 93.50 125 SER A N 1
ATOM 1000 C CA . SER A 1 125 ? -19.842 1.890 15.605 1.00 93.50 125 SER A CA 1
ATOM 1001 C C . SER A 1 125 ? -20.477 0.497 15.494 1.00 93.50 125 SER A C 1
ATOM 1003 O O . SER A 1 125 ? -21.694 0.375 15.600 1.00 93.50 125 SER A O 1
ATOM 1005 N N . GLN A 1 126 ? -19.659 -0.556 15.381 1.00 94.25 126 GLN A N 1
ATOM 1006 C CA . GLN A 1 126 ? -20.124 -1.947 15.340 1.00 94.25 126 GLN A CA 1
ATOM 1007 C C . GLN A 1 126 ? -20.879 -2.373 16.611 1.00 94.25 126 GLN A C 1
ATOM 1009 O O . GLN A 1 126 ? -21.808 -3.169 16.519 1.00 94.25 126 GLN A O 1
ATOM 1014 N N . TYR A 1 127 ? -20.502 -1.866 17.791 1.00 94.06 127 TYR A N 1
ATOM 1015 C CA . TYR A 1 127 ? -21.209 -2.176 19.043 1.00 94.06 127 TYR A CA 1
ATOM 1016 C C . TYR A 1 127 ? -22.463 -1.320 19.248 1.00 94.06 127 TYR A C 1
ATOM 1018 O O . TYR A 1 127 ? -23.441 -1.808 19.815 1.00 94.06 127 TYR A O 1
ATOM 1026 N N . ARG A 1 128 ? -22.433 -0.045 18.835 1.00 92.38 128 ARG A N 1
ATOM 1027 C CA . ARG A 1 128 ? -23.539 0.897 19.071 1.00 92.38 128 ARG A CA 1
ATOM 1028 C C . ARG A 1 128 ? -24.725 0.663 18.144 1.00 92.38 128 ARG A C 1
ATOM 1030 O O . ARG A 1 128 ? -25.857 0.753 18.606 1.00 92.38 128 ARG A O 1
ATOM 1037 N N . ASP A 1 129 ? -24.472 0.352 16.876 1.00 89.69 129 ASP A N 1
ATOM 1038 C CA . ASP A 1 129 ? -25.528 0.081 15.899 1.00 89.69 129 ASP A CA 1
ATOM 1039 C C . ASP A 1 129 ? -25.103 -1.027 14.919 1.00 89.69 129 ASP A C 1
ATOM 1041 O O . ASP A 1 129 ? -24.656 -0.743 13.806 1.00 89.69 129 ASP A O 1
ATOM 1045 N N . PRO A 1 130 ? -25.205 -2.308 15.324 1.00 88.44 130 PRO A N 1
ATOM 1046 C CA . PRO A 1 130 ? -24.793 -3.429 14.483 1.00 88.44 130 PRO A CA 1
ATOM 1047 C C . PRO A 1 130 ? -25.580 -3.526 13.170 1.00 88.44 130 PRO A C 1
ATOM 1049 O O . PRO A 1 130 ? -25.027 -3.955 12.159 1.00 88.44 130 PRO A O 1
ATOM 1052 N N . GLU A 1 131 ? -26.862 -3.143 13.177 1.00 88.25 131 GLU A N 1
ATOM 1053 C CA . GLU A 1 131 ? -27.723 -3.213 11.991 1.00 88.25 131 GLU A CA 1
ATOM 1054 C C . GLU A 1 131 ? -27.291 -2.178 10.951 1.00 88.25 131 GLU A C 1
ATOM 1056 O O . GLU A 1 131 ? -27.087 -2.512 9.783 1.00 88.25 131 GLU A O 1
ATOM 1061 N N . GLN A 1 132 ? -27.076 -0.933 11.381 1.00 91.38 132 GLN A N 1
ATOM 1062 C CA . GLN A 1 132 ? -26.622 0.132 10.493 1.00 91.38 132 GLN A CA 1
ATOM 1063 C C . GLN A 1 132 ? -25.143 -0.015 10.104 1.00 91.38 132 GLN A C 1
ATOM 1065 O O . GLN A 1 132 ? -24.730 0.447 9.034 1.00 91.38 132 GLN A O 1
ATOM 1070 N N . PHE A 1 133 ? -24.334 -0.663 10.947 1.00 93.25 133 PHE A N 1
ATOM 1071 C CA . PHE A 1 133 ? -22.906 -0.834 10.710 1.00 93.25 133 PHE A CA 1
ATOM 1072 C C . PHE A 1 133 ? -22.611 -1.555 9.393 1.00 93.25 133 PHE A C 1
ATOM 1074 O O . PHE A 1 133 ? -21.744 -1.109 8.646 1.00 93.25 133 PHE A O 1
ATOM 1081 N N . GLU A 1 134 ? -23.346 -2.620 9.068 1.00 90.38 134 GLU A N 1
ATOM 1082 C CA . GLU A 1 134 ? -23.134 -3.380 7.829 1.00 90.38 134 GLU A CA 1
ATOM 1083 C C . GLU A 1 134 ? -23.390 -2.527 6.572 1.00 90.38 134 GLU A C 1
ATOM 1085 O O . GLU A 1 134 ? -22.631 -2.582 5.598 1.00 90.38 134 GLU A O 1
ATOM 1090 N N . GLU A 1 135 ? -24.417 -1.671 6.599 1.00 92.06 135 GLU A N 1
ATOM 109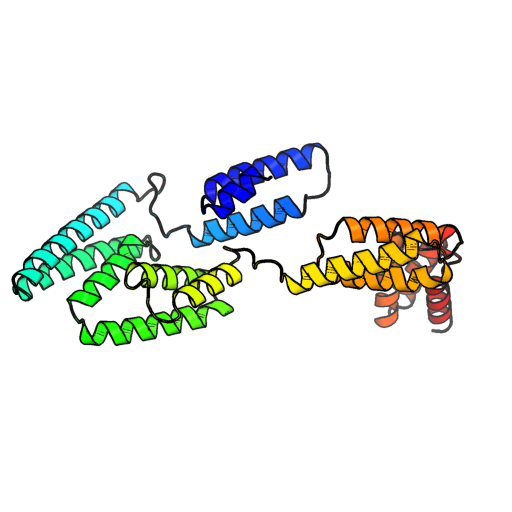1 C CA . GLU A 1 135 ? -24.707 -0.740 5.503 1.00 92.06 135 GLU A CA 1
ATOM 1092 C C . GLU A 1 135 ? -23.609 0.320 5.353 1.00 92.06 135 GLU A C 1
ATOM 1094 O O . GLU A 1 135 ? -23.149 0.605 4.238 1.00 92.06 135 GLU A O 1
ATOM 1099 N N . ILE A 1 136 ? -23.161 0.886 6.479 1.00 91.12 136 ILE A N 1
ATOM 1100 C CA . ILE A 1 136 ? -22.062 1.856 6.534 1.00 91.12 136 ILE A CA 1
ATOM 1101 C C . ILE A 1 136 ? -20.774 1.224 6.005 1.00 91.12 136 ILE A C 1
ATOM 1103 O O . ILE A 1 136 ? -20.131 1.802 5.128 1.00 91.12 136 ILE A O 1
ATOM 1107 N N . PHE A 1 137 ? -20.437 0.019 6.463 1.00 94.69 137 PHE A N 1
ATOM 1108 C CA . PHE A 1 137 ? -19.242 -0.706 6.051 1.00 94.69 137 PHE A CA 1
ATOM 1109 C C . PHE A 1 137 ? -19.249 -0.971 4.543 1.00 94.69 137 PHE A C 1
ATOM 1111 O O . PHE A 1 137 ? -18.276 -0.671 3.849 1.00 94.69 137 PHE A O 1
ATOM 1118 N N . GLY A 1 138 ? -20.364 -1.473 3.998 1.00 95.44 138 GLY A N 1
ATOM 1119 C CA . GLY A 1 138 ? -20.495 -1.729 2.563 1.00 95.44 138 GLY A CA 1
ATOM 1120 C C . GLY A 1 138 ? -20.386 -0.459 1.711 1.00 95.44 138 GLY A C 1
ATOM 1121 O O . GLY A 1 138 ? -19.745 -0.458 0.652 1.00 95.44 138 GLY A O 1
ATOM 1122 N N . ARG A 1 139 ? -20.966 0.654 2.176 1.00 96.12 139 ARG A N 1
ATOM 1123 C CA . ARG A 1 139 ? -20.835 1.966 1.527 1.00 96.12 139 ARG A CA 1
ATOM 1124 C C . ARG A 1 139 ? -19.393 2.469 1.562 1.00 96.12 139 ARG A C 1
ATOM 1126 O O . ARG A 1 139 ? -18.897 2.951 0.538 1.00 96.12 139 ARG A O 1
ATOM 1133 N N . ASP A 1 140 ? -18.728 2.368 2.703 1.00 94.81 140 ASP A N 1
ATOM 1134 C CA . ASP A 1 140 ? -17.360 2.845 2.886 1.00 94.81 140 ASP A CA 1
ATOM 1135 C C . ASP A 1 140 ? -16.385 2.003 2.050 1.00 94.81 140 ASP A C 1
ATOM 1137 O O . ASP A 1 140 ? -15.545 2.565 1.345 1.00 94.81 140 ASP A O 1
ATOM 1141 N N . PHE A 1 141 ? -16.588 0.681 1.980 1.00 97.81 141 PHE A N 1
ATOM 1142 C CA . PHE A 1 141 ? -15.866 -0.200 1.060 1.00 97.81 141 PHE A CA 1
ATOM 1143 C C . PHE A 1 141 ? -16.035 0.231 -0.401 1.00 97.81 141 PHE A C 1
ATOM 1145 O O . PHE A 1 141 ? -15.052 0.391 -1.128 1.00 97.81 141 PHE A O 1
ATOM 1152 N N . LYS A 1 142 ? -17.276 0.461 -0.851 1.00 97.75 142 LYS A N 1
ATOM 1153 C CA . LYS A 1 142 ? -17.548 0.906 -2.226 1.00 97.75 142 LYS A CA 1
ATOM 1154 C C . LYS A 1 142 ? -16.901 2.260 -2.520 1.00 97.75 142 LYS A C 1
ATOM 1156 O O . LYS A 1 142 ? -16.367 2.464 -3.610 1.00 97.75 142 LYS A O 1
ATOM 1161 N N . THR A 1 143 ? -16.935 3.171 -1.554 1.00 97.19 143 THR A N 1
ATOM 1162 C CA . THR A 1 143 ? -16.314 4.496 -1.657 1.00 97.19 143 THR A CA 1
ATOM 1163 C C . THR A 1 143 ? -14.801 4.371 -1.801 1.00 97.19 143 THR A C 1
ATOM 1165 O O . THR A 1 143 ? -14.237 4.915 -2.749 1.00 97.19 143 THR A O 1
ATOM 1168 N N . ALA A 1 144 ? -14.156 3.585 -0.938 1.00 96.69 144 ALA A N 1
ATOM 1169 C CA . ALA A 1 144 ? -12.720 3.341 -0.997 1.00 96.69 144 ALA A CA 1
ATOM 1170 C C . ALA A 1 144 ? -12.311 2.657 -2.312 1.00 96.69 144 ALA A C 1
ATOM 1172 O O . ALA A 1 144 ? -11.347 3.071 -2.953 1.00 96.69 144 ALA A O 1
ATOM 1173 N N . LYS A 1 145 ? -13.097 1.684 -2.788 1.00 97.50 145 LYS A N 1
ATOM 1174 C CA . LYS A 1 145 ? -12.873 1.029 -4.083 1.00 97.50 145 LYS A CA 1
ATOM 1175 C C . LYS A 1 145 ? -12.935 2.013 -5.257 1.00 97.50 145 LYS A C 1
ATOM 1177 O O . LYS A 1 145 ? -12.093 1.955 -6.148 1.00 97.50 145 LYS A O 1
ATOM 1182 N N . ASN A 1 146 ? -13.890 2.942 -5.259 1.00 97.00 146 ASN A N 1
ATOM 1183 C CA . ASN A 1 146 ? -13.999 3.959 -6.311 1.00 97.00 146 ASN A CA 1
ATOM 1184 C C . ASN A 1 146 ? -12.831 4.959 -6.301 1.00 97.00 146 ASN A C 1
ATOM 1186 O O . ASN A 1 146 ? -12.527 5.556 -7.333 1.00 97.00 146 ASN A O 1
ATOM 1190 N N . LEU A 1 147 ? -12.168 5.142 -5.156 1.00 95.31 147 LEU A N 1
ATOM 1191 C CA . LEU A 1 147 ? -10.999 6.011 -5.036 1.00 95.31 147 LEU A CA 1
ATOM 1192 C C . LEU A 1 147 ? -9.719 5.380 -5.595 1.00 95.31 147 LEU A C 1
ATOM 1194 O O . LEU A 1 147 ? -8.758 6.108 -5.810 1.00 95.31 147 LEU A O 1
ATOM 1198 N N . ILE A 1 148 ? -9.683 4.073 -5.880 1.00 94.75 148 ILE A N 1
ATOM 1199 C CA . ILE A 1 148 ? -8.463 3.386 -6.345 1.00 94.75 148 ILE A CA 1
ATOM 1200 C C . ILE A 1 148 ? -7.864 4.060 -7.586 1.00 94.75 148 ILE A C 1
ATOM 1202 O O . ILE A 1 148 ? -6.650 4.205 -7.680 1.00 94.75 148 ILE A O 1
ATOM 1206 N N . SER A 1 149 ? -8.689 4.504 -8.535 1.00 90.31 149 SER A N 1
ATOM 1207 C CA . SER A 1 149 ? -8.192 5.126 -9.767 1.00 90.31 149 SER A CA 1
ATOM 1208 C C . SER A 1 149 ? -7.815 6.603 -9.618 1.00 90.31 149 SER A C 1
ATOM 1210 O O . SER A 1 149 ? -6.984 7.087 -10.378 1.00 90.31 149 SER A O 1
ATOM 1212 N N . SER A 1 150 ? -8.449 7.338 -8.700 1.00 91.88 150 SER A N 1
ATOM 1213 C CA . SER A 1 150 ? -8.306 8.800 -8.580 1.00 91.88 150 SER A CA 1
ATOM 1214 C C . SER A 1 150 ? -7.419 9.235 -7.415 1.00 91.88 150 SER A C 1
ATOM 1216 O O . SER A 1 150 ? -6.714 10.235 -7.518 1.00 91.88 150 SER A O 1
ATOM 1218 N N . ASN A 1 151 ? -7.445 8.493 -6.310 1.00 89.62 151 ASN A N 1
ATOM 1219 C CA . ASN A 1 151 ? -6.636 8.709 -5.118 1.00 89.62 151 ASN A CA 1
ATOM 1220 C C . ASN A 1 151 ? -6.269 7.350 -4.481 1.00 89.62 151 ASN A C 1
ATOM 1222 O O . ASN A 1 151 ? -6.814 6.977 -3.433 1.00 89.62 151 ASN A O 1
ATOM 1226 N N . PRO A 1 152 ? -5.364 6.584 -5.119 1.00 89.06 152 PRO A N 1
ATOM 1227 C CA . PRO A 1 152 ? -5.029 5.228 -4.693 1.00 89.06 152 PRO A CA 1
ATOM 1228 C C . PRO A 1 152 ? -4.426 5.159 -3.287 1.00 89.06 152 PRO A C 1
ATOM 1230 O O . PRO A 1 152 ? -4.627 4.169 -2.588 1.00 89.06 152 PRO A O 1
ATOM 1233 N N . GLN A 1 153 ? -3.716 6.200 -2.844 1.00 86.06 153 GLN A N 1
ATOM 1234 C CA . GLN A 1 153 ? -3.150 6.268 -1.497 1.00 86.06 153 GLN A CA 1
ATOM 1235 C C . GLN A 1 153 ? -4.260 6.327 -0.443 1.00 86.06 153 GLN A C 1
ATOM 1237 O O . GLN A 1 153 ? -4.261 5.536 0.499 1.00 86.06 153 GLN A O 1
ATOM 1242 N N . LYS A 1 154 ? -5.246 7.216 -0.621 1.00 88.50 154 LYS A N 1
ATOM 1243 C CA . LYS A 1 154 ? -6.401 7.304 0.281 1.00 88.50 154 LYS A CA 1
ATOM 1244 C C . LYS A 1 154 ? -7.242 6.028 0.242 1.00 88.50 154 LYS A C 1
ATOM 1246 O O . LYS A 1 154 ? -7.620 5.533 1.300 1.00 88.50 154 LYS A O 1
ATOM 1251 N N . ALA A 1 155 ? -7.470 5.474 -0.951 1.00 93.12 155 ALA A N 1
ATOM 1252 C CA . ALA A 1 155 ? -8.162 4.199 -1.120 1.00 93.12 155 ALA A CA 1
ATOM 1253 C C . ALA A 1 155 ? -7.487 3.081 -0.316 1.00 93.12 155 ALA A C 1
ATOM 1255 O O . ALA A 1 155 ? -8.152 2.396 0.453 1.00 93.12 155 ALA A O 1
ATOM 1256 N N . TYR A 1 156 ? -6.164 2.938 -0.440 1.00 92.12 156 TYR A N 1
ATOM 1257 C CA . TYR A 1 156 ? -5.398 1.951 0.317 1.00 92.12 156 TYR A CA 1
ATOM 1258 C C . TYR A 1 156 ? -5.561 2.142 1.830 1.00 92.12 156 TYR A C 1
ATOM 1260 O O . TYR A 1 156 ? -5.891 1.188 2.527 1.00 92.12 156 TYR A O 1
ATOM 1268 N N . ILE A 1 157 ? -5.399 3.373 2.334 1.00 90.38 157 ILE A N 1
ATOM 1269 C CA . ILE A 1 157 ? -5.558 3.692 3.762 1.00 90.38 157 ILE A CA 1
ATOM 1270 C C . ILE A 1 157 ? -6.945 3.264 4.265 1.00 90.38 157 ILE A C 1
ATOM 1272 O O . ILE A 1 157 ? -7.048 2.622 5.308 1.00 90.38 157 ILE A O 1
ATOM 1276 N N . ASP A 1 158 ? -8.003 3.599 3.528 1.00 92.88 158 ASP A N 1
ATOM 1277 C CA . ASP A 1 158 ? -9.380 3.288 3.921 1.00 92.88 158 ASP A CA 1
ATOM 1278 C C . ASP A 1 158 ? -9.665 1.788 3.885 1.00 92.88 158 ASP A C 1
ATOM 1280 O O . ASP A 1 158 ? -10.256 1.252 4.818 1.00 92.88 158 ASP A O 1
ATOM 1284 N N . LEU A 1 159 ? -9.189 1.087 2.855 1.00 95.75 159 LEU A N 1
ATOM 1285 C CA . LEU A 1 159 ? -9.347 -0.361 2.746 1.00 95.75 159 LEU A CA 1
ATOM 1286 C C . LEU A 1 159 ? -8.590 -1.108 3.857 1.00 95.75 159 LEU A C 1
ATOM 1288 O O . LEU A 1 159 ? -9.103 -2.100 4.367 1.00 95.75 159 LEU A O 1
ATOM 1292 N N . LYS A 1 160 ? -7.409 -0.627 4.272 1.00 93.69 160 LYS A N 1
ATOM 1293 C CA . LYS A 1 160 ? -6.660 -1.194 5.408 1.00 93.69 160 LYS A CA 1
ATOM 1294 C C . LYS A 1 160 ? -7.382 -0.997 6.742 1.00 93.69 160 LYS A C 1
ATOM 1296 O O . LYS A 1 160 ? -7.355 -1.893 7.580 1.00 93.69 160 LYS A O 1
ATOM 1301 N N . ASP A 1 161 ? -8.060 0.133 6.930 1.00 93.31 161 ASP A N 1
ATOM 1302 C CA . ASP A 1 161 ? -8.849 0.364 8.145 1.00 93.31 161 ASP A CA 1
ATOM 1303 C C . ASP A 1 161 ? -10.066 -0.571 8.199 1.00 93.31 161 ASP A C 1
ATOM 1305 O O . ASP A 1 161 ? -10.371 -1.124 9.254 1.00 93.31 161 ASP A O 1
ATOM 1309 N N . LEU A 1 162 ? -10.719 -0.808 7.054 1.00 96.12 162 LEU A N 1
ATOM 1310 C CA . LEU A 1 162 ? -11.808 -1.784 6.929 1.00 96.12 162 LEU A CA 1
ATOM 1311 C C . LEU A 1 162 ? -11.322 -3.224 7.163 1.00 96.12 162 LEU A C 1
ATOM 1313 O O . LEU A 1 162 ? -12.003 -4.006 7.827 1.00 96.12 162 LEU A O 1
ATOM 1317 N N . GLU A 1 163 ? -10.127 -3.568 6.677 1.00 96.31 163 GLU A N 1
ATOM 1318 C CA . GLU A 1 163 ? -9.505 -4.881 6.894 1.00 96.31 163 GLU A CA 1
ATOM 1319 C C . GLU A 1 163 ? -9.280 -5.178 8.376 1.00 96.31 163 GLU A C 1
ATOM 1321 O O . GLU A 1 163 ? -9.507 -6.302 8.81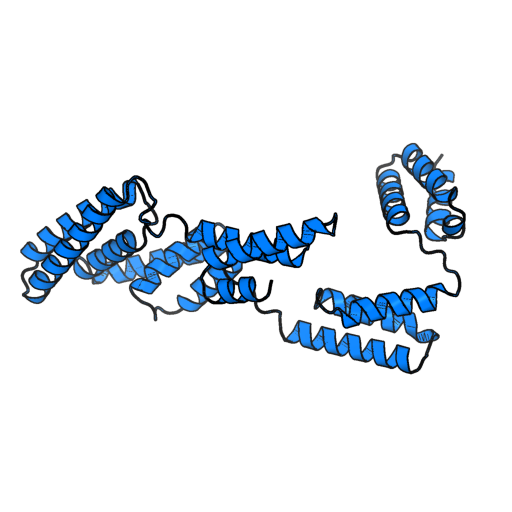3 1.00 96.31 163 GLU A O 1
ATOM 1326 N N . ALA A 1 164 ? -8.903 -4.177 9.175 1.00 93.88 164 ALA A N 1
ATOM 1327 C CA . ALA A 1 164 ? -8.702 -4.339 10.616 1.00 93.88 164 ALA A CA 1
ATOM 1328 C C . ALA A 1 164 ? -9.994 -4.664 11.401 1.00 93.88 164 ALA A C 1
ATOM 1330 O O . ALA A 1 164 ? -9.928 -5.039 12.583 1.00 93.88 164 ALA A O 1
ATOM 1331 N N . ILE A 1 165 ? -11.158 -4.496 10.766 1.00 94.00 165 ILE A N 1
ATOM 1332 C CA . ILE A 1 165 ? -12.474 -4.845 11.307 1.00 94.00 165 ILE A CA 1
ATOM 1333 C C . ILE A 1 165 ? -12.946 -6.184 10.747 1.00 94.00 165 ILE A C 1
ATOM 1335 O O . ILE A 1 165 ? -13.253 -7.088 11.522 1.00 94.00 165 ILE A O 1
ATOM 1339 N N . TYR A 1 166 ? -13.004 -6.308 9.418 1.00 93.44 166 TYR A N 1
ATOM 1340 C CA . TYR A 1 166 ? -13.504 -7.500 8.741 1.00 93.44 166 TYR A CA 1
ATOM 1341 C C . TYR A 1 166 ? -12.549 -7.932 7.613 1.00 93.44 166 TYR A C 1
ATOM 1343 O O . TYR A 1 166 ? -12.766 -7.599 6.445 1.00 93.44 166 TYR A O 1
ATOM 1351 N N . PRO A 1 167 ? -11.497 -8.709 7.942 1.00 94.31 167 PRO A N 1
ATOM 1352 C CA . PRO A 1 167 ? -10.464 -9.111 6.983 1.00 94.31 167 PRO A CA 1
ATOM 1353 C C . PRO A 1 167 ? -10.986 -9.938 5.800 1.00 94.31 167 PRO A C 1
ATOM 1355 O O . PRO A 1 167 ? -10.450 -9.840 4.694 1.00 94.31 167 PRO A O 1
ATOM 1358 N N . ASP A 1 168 ? -12.034 -10.735 6.038 1.00 94.44 168 ASP A N 1
ATOM 1359 C CA . ASP A 1 168 ? -12.615 -11.669 5.066 1.00 94.44 168 ASP A CA 1
ATOM 1360 C C . ASP A 1 168 ? -13.808 -11.074 4.291 1.00 94.44 168 ASP A C 1
ATOM 1362 O O . ASP A 1 168 ? -14.545 -11.810 3.628 1.00 94.44 168 ASP A O 1
ATOM 1366 N N . TYR A 1 169 ? -14.022 -9.752 4.352 1.00 95.38 169 TYR A N 1
ATOM 1367 C CA . TYR A 1 169 ? -15.108 -9.106 3.615 1.00 95.38 169 TYR A CA 1
ATOM 1368 C C . TYR A 1 169 ? -14.973 -9.365 2.098 1.00 95.38 169 TYR A C 1
ATOM 1370 O O . TYR A 1 169 ? -13.896 -9.139 1.523 1.00 95.38 169 TYR A O 1
ATOM 1378 N N . PRO A 1 170 ? -16.039 -9.816 1.406 1.00 96.25 170 PRO A N 1
ATOM 1379 C CA . PRO A 1 170 ? -15.959 -10.198 0.001 1.00 96.25 170 PRO A CA 1
ATOM 1380 C C . PRO A 1 170 ? -15.383 -9.099 -0.900 1.00 96.25 170 PRO A C 1
ATOM 1382 O O . PRO A 1 170 ? -15.926 -8.004 -1.032 1.00 96.25 170 PRO A O 1
ATOM 1385 N N . GLY A 1 171 ? -14.271 -9.410 -1.568 1.00 94.88 171 GLY A N 1
ATOM 1386 C CA . GLY A 1 171 ? -13.598 -8.493 -2.491 1.00 94.88 171 GLY A CA 1
ATOM 1387 C C . GLY A 1 171 ? -12.671 -7.463 -1.835 1.00 94.88 171 GLY A C 1
ATOM 1388 O O . GLY A 1 171 ? -11.972 -6.766 -2.572 1.00 94.88 171 GLY A O 1
ATOM 1389 N N . LEU A 1 172 ? -12.590 -7.399 -0.500 1.00 96.81 172 LEU A N 1
ATOM 1390 C CA . LEU A 1 172 ? -11.717 -6.462 0.214 1.00 96.81 172 LEU A CA 1
ATOM 1391 C C . LEU A 1 172 ? -10.241 -6.683 -0.113 1.00 96.81 172 LEU A C 1
ATOM 1393 O O . LEU A 1 172 ? -9.566 -5.764 -0.564 1.00 96.81 172 LEU A O 1
ATOM 1397 N N . GLN A 1 173 ? -9.764 -7.922 0.004 1.00 95.94 173 GLN A N 1
ATOM 1398 C CA . GLN A 1 173 ? -8.366 -8.264 -0.274 1.00 95.94 173 GLN A CA 1
ATOM 1399 C C . GLN A 1 173 ? -7.950 -7.973 -1.723 1.00 95.94 173 GLN A C 1
ATOM 1401 O O . GLN A 1 173 ? -6.842 -7.499 -1.991 1.00 95.94 173 GLN A O 1
ATOM 1406 N N . SER A 1 174 ? -8.864 -8.195 -2.673 1.00 95.00 174 SER A N 1
ATOM 1407 C CA . SER A 1 174 ? -8.636 -7.836 -4.075 1.00 95.00 174 SER A CA 1
ATOM 1408 C C . SER A 1 174 ? -8.533 -6.323 -4.254 1.00 95.00 174 SER A C 1
ATOM 1410 O O . SER A 1 174 ? -7.665 -5.868 -4.994 1.00 95.00 174 SER A O 1
ATOM 1412 N N . ALA A 1 175 ? -9.397 -5.549 -3.591 1.00 96.50 175 ALA A N 1
ATOM 1413 C CA . ALA A 1 175 ? -9.371 -4.091 -3.656 1.00 96.50 175 ALA A CA 1
ATOM 1414 C C . ALA A 1 175 ? -8.105 -3.515 -3.003 1.00 96.50 175 ALA A C 1
ATOM 1416 O O . ALA A 1 175 ? -7.500 -2.609 -3.568 1.00 96.50 175 ALA A O 1
ATOM 1417 N N . ILE A 1 176 ? -7.661 -4.068 -1.866 1.00 94.69 176 ILE A N 1
ATOM 1418 C CA . ILE A 1 176 ? -6.391 -3.696 -1.219 1.00 94.69 176 ILE A CA 1
ATOM 1419 C C . ILE A 1 176 ? -5.236 -3.945 -2.179 1.00 94.69 176 ILE A C 1
ATOM 1421 O O . ILE A 1 176 ? -4.464 -3.034 -2.454 1.00 94.69 176 ILE A O 1
ATOM 1425 N N . THR A 1 177 ? -5.161 -5.146 -2.754 1.00 90.88 177 THR A N 1
ATOM 1426 C CA . THR A 1 177 ? -4.105 -5.504 -3.711 1.00 90.88 177 THR A CA 1
ATOM 1427 C C . THR A 1 177 ? -4.103 -4.570 -4.927 1.00 90.88 177 THR A C 1
ATOM 1429 O O . THR A 1 177 ? -3.050 -4.156 -5.411 1.00 90.88 177 THR A O 1
ATOM 1432 N N . GLU A 1 178 ? -5.280 -4.210 -5.436 1.00 92.12 178 GLU A N 1
ATOM 1433 C CA . GLU A 1 178 ? -5.401 -3.264 -6.542 1.00 92.12 178 GLU A CA 1
ATOM 1434 C C . GLU A 1 178 ? -4.938 -1.854 -6.149 1.00 92.12 178 GLU A C 1
ATOM 1436 O O . GLU A 1 178 ? -4.189 -1.228 -6.903 1.00 92.12 178 GLU A O 1
ATOM 1441 N N . ALA A 1 179 ? -5.310 -1.387 -4.955 1.00 91.81 179 ALA A N 1
ATOM 1442 C CA . ALA A 1 179 ? -4.861 -0.117 -4.399 1.00 91.81 179 ALA A CA 1
ATOM 1443 C C . ALA A 1 179 ? -3.344 -0.101 -4.157 1.00 91.81 179 ALA A C 1
ATOM 1445 O O . ALA A 1 179 ? -2.698 0.899 -4.458 1.00 91.81 179 ALA A O 1
ATOM 1446 N N . GLU A 1 180 ? -2.741 -1.202 -3.700 1.00 87.44 180 GLU A N 1
ATOM 1447 C CA . GLU A 1 180 ? -1.287 -1.352 -3.554 1.00 87.44 180 GLU A CA 1
ATOM 1448 C C . GLU A 1 180 ? -0.565 -1.194 -4.897 1.00 87.44 180 GLU A C 1
ATOM 1450 O O . GLU A 1 180 ? 0.460 -0.516 -4.985 1.00 87.44 180 GLU A O 1
ATOM 1455 N N . TYR A 1 181 ? -1.110 -1.786 -5.962 1.00 85.62 181 TYR A N 1
ATOM 1456 C CA . TYR A 1 181 ? -0.562 -1.624 -7.305 1.00 85.62 181 TYR A CA 1
ATOM 1457 C C . TYR A 1 181 ? -0.745 -0.206 -7.846 1.00 85.62 181 TYR A C 1
ATOM 1459 O O . TYR A 1 181 ? 0.169 0.334 -8.464 1.00 85.62 181 TYR A O 1
ATOM 1467 N N . ALA A 1 182 ? -1.923 0.388 -7.653 1.00 86.06 182 ALA A N 1
ATOM 1468 C CA . ALA A 1 182 ? -2.239 1.723 -8.153 1.00 86.06 182 ALA A CA 1
ATOM 1469 C C . ALA A 1 182 ? -1.468 2.827 -7.409 1.00 86.06 182 ALA A C 1
ATOM 1471 O O . ALA A 1 182 ? -1.090 3.827 -8.011 1.00 86.06 182 ALA A O 1
ATOM 1472 N N . SER A 1 183 ? -1.195 2.630 -6.118 1.00 81.94 183 SER A N 1
ATOM 1473 C CA . SER A 1 183 ? -0.413 3.550 -5.284 1.00 81.94 183 SER A CA 1
ATOM 1474 C C . SER A 1 183 ? 1.097 3.360 -5.417 1.00 81.94 183 SER A C 1
ATOM 1476 O O . SER A 1 183 ? 1.845 4.167 -4.879 1.00 81.94 183 SER A O 1
ATOM 1478 N N . GLY A 1 184 ? 1.569 2.306 -6.093 1.00 73.94 184 GLY A N 1
ATOM 1479 C CA . GLY A 1 184 ? 2.997 1.985 -6.167 1.00 73.94 184 GLY A CA 1
ATOM 1480 C C . GLY A 1 184 ? 3.585 1.431 -4.861 1.00 73.94 184 GLY A C 1
ATOM 1481 O O . GLY A 1 184 ? 4.804 1.389 -4.714 1.00 73.94 184 GLY A O 1
ATOM 1482 N N . ILE A 1 185 ? 2.751 0.985 -3.914 1.00 76.94 185 ILE A N 1
ATOM 1483 C CA . ILE A 1 185 ? 3.185 0.228 -2.722 1.00 76.94 185 ILE A CA 1
ATOM 1484 C C . ILE A 1 185 ? 3.637 -1.187 -3.102 1.00 76.94 185 ILE A C 1
ATOM 1486 O O . ILE A 1 185 ? 4.475 -1.788 -2.431 1.00 76.94 185 ILE A O 1
ATOM 1490 N N . LYS A 1 186 ? 3.085 -1.736 -4.184 1.00 74.56 186 LYS A N 1
ATOM 1491 C CA . LYS A 1 186 ? 3.454 -3.050 -4.700 1.00 74.56 186 LYS A CA 1
ATOM 1492 C C . LYS A 1 186 ? 3.724 -2.957 -6.186 1.00 74.56 186 LYS A C 1
ATOM 1494 O O . LYS A 1 186 ? 2.960 -2.367 -6.946 1.00 74.56 186 LYS A O 1
ATOM 1499 N N . VAL A 1 187 ? 4.802 -3.595 -6.619 1.00 67.12 187 VAL A N 1
ATOM 1500 C CA . VAL A 1 187 ? 5.085 -3.750 -8.044 1.00 67.12 187 VAL A CA 1
ATOM 1501 C C . VAL A 1 187 ? 4.138 -4.805 -8.597 1.00 67.12 187 VAL A C 1
ATOM 1503 O O . VAL A 1 187 ? 4.059 -5.913 -8.056 1.00 67.12 187 VAL A O 1
ATOM 1506 N N . ARG A 1 188 ? 3.408 -4.476 -9.669 1.00 70.94 188 ARG A N 1
ATOM 1507 C CA . ARG A 1 188 ? 2.624 -5.480 -10.397 1.00 70.94 188 ARG A CA 1
ATOM 1508 C C . ARG A 1 188 ? 3.579 -6.592 -10.827 1.00 70.94 188 ARG A C 1
ATOM 1510 O O . ARG A 1 188 ? 4.575 -6.275 -11.480 1.00 70.94 188 ARG A O 1
ATOM 1517 N N . PRO A 1 189 ? 3.315 -7.862 -10.464 1.00 64.44 189 PRO A N 1
ATOM 1518 C CA . PRO A 1 189 ? 4.114 -8.965 -10.956 1.00 64.44 189 PRO A CA 1
ATOM 1519 C C . PRO A 1 189 ? 4.224 -8.835 -12.475 1.00 64.44 189 PRO A C 1
ATOM 1521 O O . PRO A 1 189 ? 3.197 -8.597 -13.123 1.00 64.44 189 PRO A O 1
ATOM 1524 N N . PRO A 1 190 ? 5.435 -8.924 -13.045 1.00 64.50 190 PRO A N 1
ATOM 1525 C CA . PRO A 1 190 ? 5.576 -8.922 -14.487 1.00 64.50 190 PRO A CA 1
ATOM 1526 C C . PRO A 1 190 ? 4.704 -10.043 -15.048 1.00 64.50 190 PRO A C 1
ATOM 1528 O O . PRO A 1 190 ? 4.682 -11.155 -14.518 1.00 64.50 190 PRO A O 1
ATOM 1531 N N . ASP A 1 191 ? 3.929 -9.717 -16.079 1.00 74.94 191 ASP A N 1
ATOM 1532 C CA . ASP A 1 191 ? 3.009 -10.661 -16.699 1.00 74.94 191 ASP A CA 1
ATOM 1533 C C . ASP A 1 191 ? 3.815 -11.874 -17.178 1.00 74.94 191 ASP A C 1
ATOM 1535 O O . ASP A 1 191 ? 4.632 -11.773 -18.097 1.00 74.94 191 ASP A O 1
ATOM 1539 N N . THR A 1 192 ? 3.615 -13.021 -16.525 1.00 76.94 192 THR A N 1
ATOM 1540 C CA . THR A 1 192 ? 4.395 -14.239 -16.778 1.00 76.94 192 THR A CA 1
ATOM 1541 C C . THR A 1 192 ? 4.271 -14.694 -18.225 1.00 76.94 192 THR A C 1
ATOM 1543 O O . THR A 1 192 ? 5.211 -15.280 -18.760 1.00 76.94 192 THR A O 1
ATOM 1546 N N . ARG A 1 193 ? 3.159 -14.363 -18.897 1.00 81.69 193 ARG A N 1
ATOM 1547 C CA . ARG A 1 193 ? 2.971 -14.633 -20.325 1.00 81.69 193 ARG A CA 1
ATOM 1548 C C . ARG A 1 193 ? 3.841 -13.718 -21.177 1.00 81.69 193 ARG A C 1
ATOM 1550 O O . ARG A 1 193 ? 4.455 -14.198 -22.122 1.00 81.69 193 ARG A O 1
ATOM 1557 N N . LYS A 1 194 ? 3.943 -12.430 -20.830 1.00 82.88 194 LYS A N 1
ATOM 1558 C CA . LYS A 1 194 ? 4.843 -11.485 -21.517 1.00 82.88 194 LYS A CA 1
ATOM 1559 C C . LYS A 1 194 ? 6.309 -11.851 -21.306 1.00 82.88 194 LYS A C 1
ATOM 1561 O O . LYS A 1 194 ? 7.076 -11.796 -22.261 1.00 82.88 194 LYS A O 1
ATOM 1566 N N . LEU A 1 195 ? 6.682 -12.291 -20.102 1.00 84.25 195 LEU A N 1
ATOM 1567 C CA . LEU A 1 195 ? 8.029 -12.795 -19.828 1.00 84.25 195 LEU A CA 1
ATOM 1568 C C . LEU A 1 195 ? 8.338 -14.046 -20.654 1.00 84.25 195 LEU A C 1
ATOM 1570 O O . LEU A 1 195 ? 9.337 -14.066 -21.365 1.00 84.25 195 LEU A O 1
ATOM 1574 N N . ALA A 1 196 ? 7.462 -15.055 -20.616 1.00 87.62 196 ALA A N 1
ATOM 1575 C CA . ALA A 1 196 ? 7.641 -16.285 -21.385 1.00 87.62 196 ALA A CA 1
ATOM 1576 C C . ALA A 1 196 ? 7.731 -16.003 -22.891 1.00 87.62 196 ALA A C 1
ATOM 1578 O O . ALA A 1 196 ? 8.611 -16.535 -23.566 1.00 87.62 196 ALA A O 1
ATOM 1579 N N . ARG A 1 197 ? 6.875 -15.110 -23.404 1.00 88.88 197 ARG A N 1
ATOM 1580 C CA . ARG A 1 197 ? 6.901 -14.688 -24.805 1.00 88.88 197 ARG A CA 1
ATOM 1581 C C . ARG A 1 197 ? 8.182 -13.930 -25.156 1.00 88.88 197 ARG A C 1
ATOM 1583 O O . ARG A 1 197 ? 8.762 -14.190 -26.201 1.00 88.88 197 ARG A O 1
ATOM 1590 N N . SER A 1 198 ? 8.657 -13.043 -24.281 1.00 89.44 198 SER A N 1
ATOM 1591 C CA . SER A 1 198 ? 9.945 -12.363 -24.454 1.00 89.44 198 SER A CA 1
ATOM 1592 C C . SER A 1 198 ? 11.107 -13.362 -24.533 1.00 89.44 198 SER A C 1
ATOM 1594 O O . SER A 1 198 ? 11.948 -13.263 -25.424 1.00 89.44 198 SER A O 1
ATOM 1596 N N . THR A 1 199 ? 11.128 -14.375 -23.661 1.00 93.25 199 THR A N 1
ATOM 1597 C CA . THR A 1 199 ? 12.136 -15.446 -23.694 1.00 93.25 199 THR A CA 1
ATOM 1598 C C . THR A 1 199 ? 12.040 -16.293 -24.965 1.00 93.25 199 THR A C 1
ATOM 1600 O O . THR A 1 199 ? 13.061 -16.632 -25.560 1.00 93.25 199 THR A O 1
ATOM 1603 N N . GLU A 1 200 ? 10.830 -16.624 -25.412 1.00 94.69 200 GLU A N 1
ATOM 1604 C CA . GLU A 1 200 ? 10.605 -17.362 -26.658 1.00 94.69 200 GLU A CA 1
ATOM 1605 C C . GLU A 1 200 ? 11.144 -16.592 -27.872 1.00 94.69 200 GLU A C 1
ATOM 1607 O O . GLU A 1 200 ? 11.913 -17.140 -28.661 1.00 94.69 200 GLU A O 1
ATOM 1612 N N . LEU A 1 201 ? 10.795 -15.309 -27.987 1.00 91.56 201 LEU A N 1
ATOM 1613 C CA . LEU A 1 201 ? 11.251 -14.426 -29.061 1.00 91.56 201 LEU A CA 1
ATOM 1614 C C . LEU A 1 201 ? 12.777 -14.262 -29.064 1.00 91.56 201 LEU A C 1
ATOM 1616 O O . LEU A 1 201 ? 13.401 -14.324 -30.125 1.00 91.56 201 LEU A O 1
ATOM 1620 N N . TYR A 1 202 ? 13.391 -14.141 -27.883 1.00 95.12 202 TYR A N 1
ATOM 1621 C CA . TYR A 1 202 ? 14.846 -14.172 -27.743 1.00 95.12 202 TYR A CA 1
ATOM 1622 C C . TYR A 1 202 ? 15.447 -15.473 -28.297 1.00 95.12 202 TYR A C 1
ATOM 1624 O O . TYR A 1 202 ? 16.381 -15.425 -29.096 1.00 95.12 202 TYR A O 1
ATOM 1632 N N . ASN A 1 203 ? 14.897 -16.633 -27.926 1.00 96.38 203 ASN A N 1
ATOM 1633 C CA . ASN A 1 203 ? 15.399 -17.930 -28.387 1.00 96.38 203 ASN A CA 1
ATOM 1634 C C . ASN A 1 203 ? 15.265 -18.091 -29.910 1.00 96.38 203 ASN A C 1
ATOM 1636 O O . ASN A 1 203 ? 16.174 -18.616 -30.559 1.00 96.38 203 ASN A O 1
ATOM 1640 N N . LEU A 1 204 ? 14.163 -17.605 -30.494 1.00 93.69 204 LEU A N 1
ATOM 1641 C CA . LEU A 1 204 ? 13.967 -17.577 -31.945 1.00 93.69 204 LEU A CA 1
ATOM 1642 C C . LEU A 1 204 ? 15.045 -16.727 -32.627 1.00 93.69 204 LEU A C 1
ATOM 1644 O O . LEU A 1 204 ? 15.722 -17.218 -33.534 1.00 93.69 204 LEU A O 1
ATOM 1648 N N . ALA A 1 205 ? 15.275 -15.502 -32.150 1.00 89.62 205 ALA A 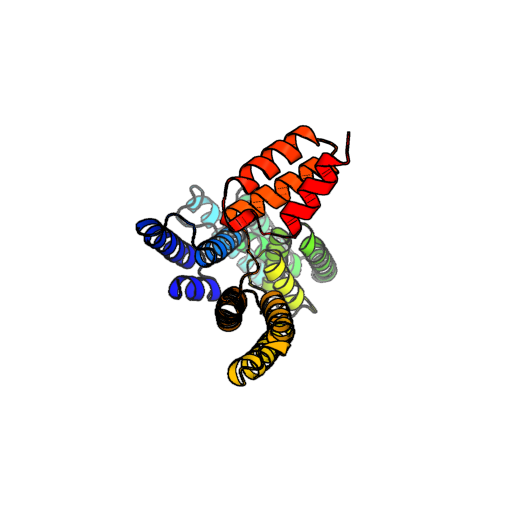N 1
ATOM 1649 C CA . ALA A 1 205 ? 16.325 -14.631 -32.670 1.00 89.62 205 ALA A CA 1
ATOM 1650 C C . ALA A 1 205 ? 17.726 -15.249 -32.515 1.00 89.62 205 ALA A C 1
ATOM 1652 O O . ALA A 1 205 ? 18.510 -15.274 -33.464 1.00 89.62 205 ALA A O 1
ATOM 1653 N N . TYR A 1 206 ? 18.027 -15.827 -31.352 1.00 94.12 206 TYR A N 1
ATOM 1654 C CA . TYR A 1 206 ? 19.297 -16.502 -31.088 1.00 94.12 206 TYR A CA 1
ATOM 1655 C C . TYR A 1 206 ? 19.533 -17.690 -32.031 1.00 94.12 206 TYR A C 1
ATOM 1657 O O . TYR A 1 206 ? 20.652 -17.902 -32.506 1.00 94.12 206 TYR A O 1
ATOM 1665 N N . SER A 1 207 ? 18.485 -18.447 -32.370 1.00 93.31 207 SER A N 1
ATOM 1666 C CA . SER A 1 207 ? 18.584 -19.567 -33.313 1.00 93.31 207 SER A CA 1
ATOM 1667 C C . SER A 1 207 ? 18.966 -19.118 -34.733 1.00 93.31 207 SER A C 1
ATOM 1669 O O . SER A 1 207 ? 19.752 -19.792 -35.399 1.00 93.31 207 SER A O 1
ATOM 1671 N N . ILE A 1 208 ? 18.483 -17.951 -35.171 1.00 85.31 208 ILE A N 1
ATOM 1672 C CA . ILE A 1 208 ? 18.817 -17.359 -36.476 1.00 85.31 208 ILE A CA 1
ATOM 1673 C C . ILE A 1 208 ? 20.285 -16.914 -36.491 1.00 85.31 208 ILE A C 1
ATOM 1675 O O . ILE A 1 208 ? 21.036 -17.231 -37.418 1.00 85.31 208 ILE A O 1
ATOM 1679 N N . VAL A 1 209 ? 20.718 -16.224 -35.431 1.00 85.06 209 VAL A N 1
ATOM 1680 C CA . VAL A 1 209 ? 22.089 -15.706 -35.305 1.00 85.06 209 VAL A CA 1
ATOM 1681 C C . VAL A 1 209 ? 23.113 -16.828 -35.180 1.00 85.06 209 VAL A C 1
ATOM 1683 O O . VAL A 1 209 ? 24.140 -16.799 -35.852 1.00 85.06 209 VAL A O 1
ATOM 1686 N N . SER A 1 210 ? 22.836 -17.845 -34.363 1.00 87.44 210 SER A N 1
ATOM 1687 C CA . SER A 1 210 ? 23.747 -18.984 -34.163 1.00 87.44 210 SER A CA 1
ATOM 1688 C C . SER A 1 210 ? 23.966 -19.799 -35.441 1.00 87.44 210 SER A C 1
ATOM 1690 O O . SER A 1 210 ? 25.061 -20.314 -35.658 1.00 87.44 210 SER A O 1
ATOM 1692 N N . ARG A 1 211 ? 22.971 -19.852 -36.334 1.00 86.62 211 ARG A N 1
ATOM 1693 C CA . ARG A 1 211 ? 23.088 -20.458 -37.672 1.00 86.62 211 ARG A CA 1
ATOM 1694 C C . ARG A 1 211 ? 23.766 -19.548 -38.703 1.00 86.62 211 ARG A C 1
ATOM 1696 O O . ARG A 1 211 ? 23.980 -19.977 -39.832 1.00 86.62 211 ARG A O 1
ATOM 1703 N N . SER A 1 212 ? 24.121 -18.315 -38.330 1.00 78.06 212 SER A N 1
ATOM 1704 C CA . SER A 1 212 ? 24.773 -17.318 -39.193 1.00 78.06 212 SER A CA 1
ATOM 1705 C C . SER A 1 212 ? 24.008 -17.004 -40.489 1.00 78.06 212 SER A C 1
ATOM 1707 O O . SER A 1 212 ? 24.607 -16.650 -41.506 1.00 78.06 212 SER A O 1
ATOM 1709 N N . ILE A 1 213 ? 22.675 -17.104 -40.463 1.00 75.62 213 ILE A N 1
ATOM 1710 C CA . ILE A 1 213 ? 21.817 -16.845 -41.627 1.00 75.62 213 ILE A CA 1
ATOM 1711 C C . ILE A 1 213 ? 21.620 -15.331 -41.771 1.00 75.62 213 ILE A C 1
ATOM 1713 O O . ILE A 1 213 ? 20.624 -14.764 -41.329 1.00 75.62 213 ILE A O 1
ATOM 1717 N N . ARG A 1 214 ? 22.598 -14.651 -42.383 1.00 72.62 214 ARG A N 1
ATOM 1718 C CA . ARG A 1 214 ? 22.628 -13.178 -42.485 1.00 72.62 214 ARG A CA 1
ATOM 1719 C C . ARG A 1 214 ? 21.395 -12.573 -43.163 1.00 72.62 214 ARG A C 1
ATOM 1721 O O . ARG A 1 214 ? 20.981 -11.478 -42.797 1.00 72.62 214 ARG A O 1
ATOM 1728 N N . SER A 1 215 ? 20.788 -13.281 -44.117 1.00 72.06 215 SER A N 1
ATOM 1729 C CA . SER A 1 215 ? 19.558 -12.848 -44.797 1.00 72.06 215 SER A CA 1
ATOM 1730 C C . SER A 1 215 ? 18.351 -12.728 -43.859 1.00 72.06 215 SER A C 1
ATOM 1732 O O . SER A 1 215 ? 17.406 -12.013 -44.177 1.00 72.06 215 SER A O 1
ATOM 1734 N N . GLU A 1 216 ? 18.380 -13.395 -42.704 1.00 75.81 216 GLU A N 1
ATOM 1735 C CA . GLU A 1 216 ? 17.291 -13.413 -41.723 1.00 75.81 216 GLU A CA 1
ATOM 1736 C C . GLU A 1 216 ? 17.564 -12.508 -40.511 1.00 75.81 216 GLU A C 1
ATOM 1738 O O . GLU A 1 216 ? 16.756 -12.438 -39.586 1.00 75.81 216 GLU A O 1
ATOM 1743 N N . PHE A 1 217 ? 18.670 -11.758 -40.498 1.00 77.75 217 PHE A N 1
ATOM 1744 C CA . PHE A 1 217 ? 19.028 -10.916 -39.351 1.00 77.75 217 PHE A CA 1
ATOM 1745 C C . PHE A 1 217 ? 18.012 -9.793 -39.098 1.00 77.75 217 PHE A C 1
ATOM 1747 O O . PHE A 1 217 ? 17.758 -9.463 -37.945 1.00 77.75 217 PHE A O 1
ATOM 1754 N N . ASN A 1 218 ? 17.339 -9.284 -40.134 1.00 71.00 218 ASN A N 1
ATOM 1755 C CA . ASN A 1 218 ? 16.231 -8.335 -39.963 1.00 71.00 218 ASN A CA 1
ATOM 1756 C C . ASN A 1 218 ? 15.030 -8.958 -39.228 1.00 71.00 218 ASN A C 1
ATOM 1758 O O . ASN A 1 218 ? 14.367 -8.287 -38.440 1.00 71.00 218 ASN A O 1
ATOM 1762 N N . VAL A 1 219 ? 14.772 -10.252 -39.445 1.00 77.44 219 VAL A N 1
ATOM 1763 C CA . VAL A 1 219 ? 13.722 -10.997 -38.734 1.00 77.44 219 VAL A CA 1
ATOM 1764 C C . VAL A 1 219 ? 14.128 -11.210 -37.275 1.00 77.44 219 VAL A C 1
ATOM 1766 O O . VAL A 1 219 ? 13.325 -10.986 -36.373 1.00 77.44 219 VAL A O 1
ATOM 1769 N N . ALA A 1 220 ? 15.396 -11.556 -37.026 1.00 78.25 220 ALA A N 1
ATOM 1770 C CA . ALA A 1 220 ? 15.936 -11.667 -35.672 1.00 78.25 220 ALA A CA 1
ATOM 1771 C C . ALA A 1 220 ? 15.857 -10.336 -34.900 1.00 78.25 220 ALA A C 1
ATOM 1773 O O . ALA A 1 220 ? 15.456 -10.338 -33.740 1.00 78.25 220 ALA A O 1
ATOM 1774 N N . LEU A 1 221 ? 16.169 -9.201 -35.539 1.00 72.81 221 LEU A N 1
ATOM 1775 C CA . LEU A 1 221 ? 16.028 -7.871 -34.935 1.00 72.81 221 LEU A CA 1
ATOM 1776 C C . LEU A 1 221 ? 14.571 -7.562 -34.557 1.00 72.81 221 LEU A C 1
ATOM 1778 O O . LEU A 1 221 ? 14.329 -7.109 -33.443 1.00 72.81 221 LEU A O 1
ATOM 1782 N N . SER A 1 222 ? 13.601 -7.893 -35.419 1.00 69.94 222 SER A N 1
ATOM 1783 C CA . SER A 1 222 ? 12.172 -7.719 -35.112 1.00 69.94 222 SER A CA 1
ATOM 1784 C C . SER A 1 222 ? 11.724 -8.543 -33.902 1.00 69.94 222 SER A C 1
ATOM 1786 O O . SER A 1 222 ? 10.964 -8.046 -33.072 1.00 69.94 222 SER A O 1
ATOM 1788 N N . TYR A 1 223 ? 12.185 -9.792 -33.777 1.00 78.19 223 TYR A N 1
ATOM 1789 C CA . TYR A 1 223 ? 11.882 -10.612 -32.601 1.00 78.19 223 TYR A CA 1
ATOM 1790 C C . TYR A 1 223 ? 12.509 -10.043 -31.329 1.00 78.19 223 TYR A C 1
ATOM 1792 O O . TYR A 1 223 ? 11.881 -10.078 -30.274 1.00 78.19 223 TYR A O 1
ATOM 1800 N N . LEU A 1 224 ? 13.718 -9.487 -31.414 1.00 70.75 224 LEU A N 1
ATOM 1801 C CA . LEU A 1 224 ? 14.377 -8.861 -30.269 1.00 70.75 224 LEU A CA 1
ATOM 1802 C C . LEU A 1 224 ? 13.682 -7.564 -29.847 1.00 70.75 224 LEU A C 1
ATOM 1804 O O . LEU A 1 224 ? 13.531 -7.333 -28.651 1.00 70.75 224 LEU A O 1
ATOM 1808 N N . ASP A 1 225 ? 13.190 -6.764 -30.792 1.00 62.12 225 ASP A N 1
ATOM 1809 C CA . ASP A 1 225 ? 12.396 -5.566 -30.495 1.00 62.12 225 ASP A CA 1
ATOM 1810 C C . ASP A 1 225 ? 11.091 -5.903 -29.766 1.00 62.12 225 ASP A C 1
ATOM 1812 O O . ASP A 1 225 ? 10.765 -5.290 -28.746 1.00 62.12 225 ASP A O 1
ATOM 1816 N N . GLU A 1 226 ? 10.368 -6.922 -30.235 1.00 64.56 226 GLU A N 1
ATOM 1817 C CA . GLU A 1 226 ? 9.157 -7.405 -29.567 1.00 64.56 226 GLU A CA 1
ATOM 1818 C C . GLU A 1 226 ? 9.485 -8.013 -28.189 1.00 64.56 226 GLU A C 1
ATOM 1820 O O . GLU A 1 226 ? 8.791 -7.742 -27.207 1.00 64.56 226 GLU A O 1
ATOM 1825 N N . ALA A 1 227 ? 10.586 -8.763 -28.068 1.00 72.81 227 ALA A N 1
ATOM 1826 C CA . ALA A 1 227 ? 11.036 -9.328 -26.797 1.00 72.81 227 ALA A CA 1
ATOM 1827 C C . ALA A 1 227 ? 11.347 -8.245 -25.753 1.00 72.81 227 ALA A C 1
ATOM 1829 O O . ALA A 1 227 ? 10.930 -8.377 -24.599 1.00 72.81 227 ALA A O 1
ATOM 1830 N N . ILE A 1 228 ? 12.046 -7.179 -26.151 1.00 67.50 228 ILE A N 1
ATOM 1831 C CA . ILE A 1 228 ? 12.400 -6.042 -25.289 1.00 67.50 228 ILE A CA 1
ATOM 1832 C C . ILE A 1 228 ? 11.151 -5.220 -24.944 1.00 67.50 228 ILE A C 1
ATOM 1834 O O . ILE A 1 228 ? 10.996 -4.784 -23.807 1.00 67.50 228 ILE A O 1
ATOM 1838 N N . SER A 1 229 ? 10.211 -5.060 -25.880 1.00 60.94 229 SER A N 1
ATOM 1839 C CA . SER A 1 229 ? 8.929 -4.398 -25.609 1.00 60.94 229 SER A CA 1
ATOM 1840 C C . SER A 1 229 ? 8.104 -5.137 -24.546 1.00 60.94 229 SER A C 1
ATOM 1842 O O . SER A 1 229 ? 7.492 -4.512 -23.676 1.00 60.94 229 SER A O 1
ATOM 1844 N N . LEU A 1 230 ? 8.105 -6.473 -24.585 1.00 69.81 230 LEU A N 1
ATOM 1845 C CA . LEU A 1 230 ? 7.375 -7.320 -23.639 1.00 69.81 230 LEU A CA 1
ATOM 1846 C C . LEU A 1 230 ? 8.075 -7.458 -22.279 1.00 69.81 230 LEU A C 1
ATOM 1848 O O . LEU A 1 230 ? 7.397 -7.612 -21.261 1.00 69.81 230 LEU A O 1
ATOM 1852 N N . ASN A 1 231 ? 9.407 -7.398 -22.253 1.00 74.81 231 ASN A N 1
ATOM 1853 C CA . ASN A 1 231 ? 10.222 -7.390 -21.043 1.00 74.81 231 ASN A CA 1
ATOM 1854 C C . ASN A 1 231 ? 11.420 -6.439 -21.227 1.00 74.81 231 ASN A C 1
ATOM 1856 O O . ASN A 1 231 ? 12.471 -6.871 -21.709 1.00 74.81 231 ASN A O 1
ATOM 1860 N N . PRO A 1 232 ? 11.290 -5.172 -20.794 1.00 59.09 232 PRO A N 1
ATOM 1861 C CA . PRO A 1 232 ? 12.364 -4.183 -20.890 1.00 59.09 232 PRO A CA 1
ATOM 1862 C C . PRO A 1 232 ? 13.646 -4.551 -20.128 1.00 59.09 232 PRO A C 1
ATOM 1864 O O . PRO A 1 232 ? 14.687 -3.966 -20.395 1.00 59.09 232 PRO A O 1
ATOM 1867 N N . ASN A 1 233 ? 13.587 -5.530 -19.216 1.00 70.75 233 ASN A N 1
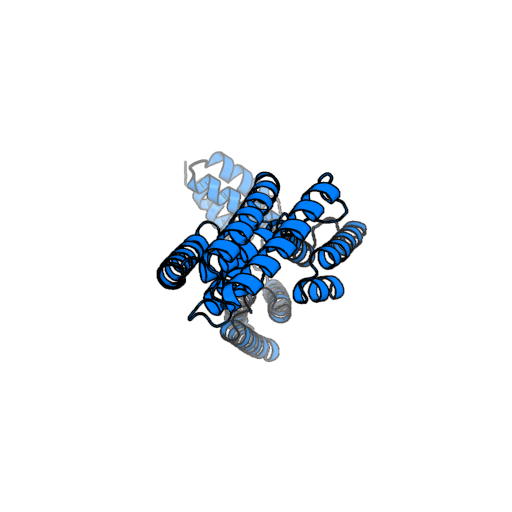ATOM 1868 C CA . ASN A 1 233 ? 14.729 -6.016 -18.433 1.00 70.75 233 ASN A CA 1
ATOM 1869 C C . ASN A 1 233 ? 15.345 -7.307 -19.018 1.00 70.75 233 ASN A C 1
ATOM 1871 O O . ASN A 1 233 ? 16.047 -8.036 -18.318 1.00 70.75 233 ASN A O 1
ATOM 1875 N N . ASN A 1 234 ? 15.028 -7.670 -20.267 1.00 77.12 234 ASN A N 1
ATOM 1876 C CA . ASN A 1 234 ? 15.630 -8.826 -20.934 1.00 77.12 234 ASN A CA 1
ATOM 1877 C C . ASN A 1 234 ? 17.032 -8.473 -21.462 1.00 77.12 234 ASN A C 1
ATOM 1879 O O . ASN A 1 234 ? 17.220 -8.230 -22.656 1.00 77.12 234 ASN A O 1
ATOM 1883 N N . ASP A 1 235 ? 18.018 -8.444 -20.562 1.00 73.75 235 ASP A N 1
ATOM 1884 C CA . ASP A 1 235 ? 19.392 -8.040 -20.886 1.00 73.75 235 ASP A CA 1
ATOM 1885 C C . ASP A 1 235 ? 20.036 -8.909 -21.978 1.00 73.75 235 ASP A C 1
ATOM 1887 O O . ASP A 1 235 ? 20.872 -8.432 -22.748 1.00 73.75 235 ASP A O 1
ATOM 1891 N N . ASP A 1 236 ? 19.655 -10.186 -22.068 1.00 80.69 236 ASP A N 1
ATOM 1892 C CA . ASP A 1 236 ? 20.134 -11.094 -23.111 1.00 80.69 236 ASP A CA 1
ATOM 1893 C C . ASP A 1 236 ? 19.645 -10.672 -24.500 1.00 80.69 236 ASP A C 1
ATOM 1895 O O . ASP A 1 236 ? 20.428 -10.669 -25.455 1.00 80.69 236 ASP A O 1
ATOM 1899 N N . ALA A 1 237 ? 18.376 -10.269 -24.614 1.00 75.25 237 ALA A N 1
ATOM 1900 C CA . ALA A 1 237 ? 17.816 -9.759 -25.860 1.00 75.25 237 ALA A CA 1
ATOM 1901 C C . ALA A 1 237 ? 18.450 -8.426 -26.274 1.00 75.25 237 ALA A C 1
ATOM 1903 O O . ALA A 1 237 ? 18.782 -8.255 -27.447 1.00 75.25 237 ALA A O 1
ATOM 1904 N N . ILE A 1 238 ? 18.687 -7.524 -25.316 1.00 60.28 238 ILE A N 1
ATOM 1905 C CA . ILE A 1 238 ? 19.359 -6.238 -25.558 1.00 60.28 238 ILE A CA 1
ATOM 1906 C C . ILE A 1 238 ? 20.779 -6.475 -26.091 1.00 60.28 238 ILE A C 1
ATOM 1908 O O . ILE A 1 238 ? 21.107 -6.031 -27.190 1.00 60.28 238 ILE A O 1
ATOM 1912 N N . ARG A 1 239 ? 21.593 -7.278 -25.390 1.00 77.00 239 ARG A N 1
ATOM 1913 C CA . ARG A 1 239 ? 22.968 -7.592 -25.820 1.00 77.00 239 ARG A CA 1
ATOM 1914 C C . ARG A 1 239 ? 23.025 -8.260 -27.191 1.00 77.00 239 ARG A C 1
ATOM 1916 O O . ARG A 1 239 ? 23.916 -7.968 -27.989 1.00 77.00 239 ARG A O 1
ATOM 1923 N N . LEU A 1 240 ? 22.108 -9.190 -27.466 1.00 83.62 240 LEU A N 1
ATOM 1924 C CA . LEU A 1 240 ? 22.070 -9.874 -28.756 1.00 83.62 240 LEU A CA 1
ATOM 1925 C C . LEU A 1 240 ? 21.683 -8.908 -29.881 1.00 83.62 240 LEU A C 1
ATOM 1927 O O . LEU A 1 240 ? 22.289 -8.960 -30.950 1.00 83.62 240 LEU A O 1
ATOM 1931 N N . LYS A 1 241 ? 20.733 -8.000 -29.636 1.00 72.75 241 LYS A N 1
ATOM 1932 C CA . LYS A 1 241 ? 20.340 -6.960 -30.591 1.00 72.75 241 LYS A CA 1
ATOM 1933 C C . LYS A 1 241 ? 21.508 -6.031 -30.913 1.00 72.75 241 LYS A C 1
ATOM 1935 O O . LYS A 1 241 ? 21.757 -5.781 -32.093 1.00 72.75 241 LYS A O 1
ATOM 1940 N N . ASP A 1 242 ? 22.255 -5.586 -29.905 1.00 63.12 242 ASP A N 1
ATOM 1941 C CA . ASP A 1 242 ? 23.435 -4.730 -30.088 1.00 63.12 242 ASP A CA 1
ATOM 1942 C C . ASP A 1 242 ? 24.515 -5.435 -30.921 1.00 63.12 242 ASP A C 1
ATOM 1944 O O . ASP A 1 242 ? 25.089 -4.857 -31.850 1.00 63.12 242 ASP A O 1
ATOM 1948 N N . ARG A 1 243 ? 24.737 -6.730 -30.661 1.00 77.00 243 ARG A N 1
ATOM 1949 C CA . ARG A 1 243 ? 25.674 -7.557 -31.430 1.00 77.00 243 ARG A CA 1
ATOM 1950 C C . ARG A 1 243 ? 25.252 -7.716 -32.891 1.00 77.00 243 ARG A C 1
ATOM 1952 O O . ARG A 1 243 ? 26.073 -7.485 -33.771 1.00 77.00 243 ARG A O 1
ATOM 1959 N N . ILE A 1 244 ? 23.994 -8.079 -33.166 1.00 73.44 244 ILE A N 1
ATOM 1960 C CA . ILE A 1 244 ? 23.491 -8.198 -34.548 1.00 73.44 244 ILE A CA 1
ATOM 1961 C C . ILE A 1 244 ? 23.572 -6.845 -35.252 1.00 73.44 244 ILE A C 1
ATOM 1963 O O . ILE A 1 244 ? 23.985 -6.783 -36.404 1.00 73.44 244 ILE A O 1
ATOM 1967 N N . SER A 1 245 ? 23.217 -5.758 -34.565 1.00 63.41 245 SER A N 1
ATOM 1968 C CA . SER A 1 245 ? 23.280 -4.405 -35.125 1.00 63.41 245 SER A CA 1
ATOM 1969 C C . SER A 1 245 ? 24.717 -4.015 -35.493 1.00 63.41 245 SER A C 1
ATOM 1971 O O . SER A 1 245 ? 24.932 -3.382 -36.524 1.00 63.41 245 SER A O 1
ATOM 1973 N N . THR A 1 246 ? 25.707 -4.474 -34.721 1.00 60.84 246 THR A N 1
ATOM 1974 C CA . THR A 1 246 ? 27.139 -4.324 -35.033 1.00 60.84 246 THR A CA 1
ATOM 1975 C C . THR A 1 246 ? 27.570 -5.216 -36.208 1.00 60.84 246 THR A C 1
ATOM 1977 O O . THR A 1 246 ? 28.256 -4.748 -37.114 1.00 60.84 246 THR A O 1
ATOM 1980 N N . ASP A 1 247 ? 27.129 -6.478 -36.248 1.00 62.66 247 ASP A N 1
ATOM 1981 C CA . ASP A 1 247 ? 27.478 -7.449 -37.300 1.00 62.66 247 ASP A CA 1
ATOM 1982 C C . ASP A 1 247 ? 26.843 -7.105 -38.665 1.00 62.66 247 ASP A C 1
ATOM 1984 O O . ASP A 1 247 ? 27.470 -7.291 -39.710 1.00 62.66 247 ASP A O 1
ATOM 1988 N N . VAL A 1 248 ? 25.616 -6.574 -38.670 1.00 59.69 248 VAL A N 1
ATOM 1989 C CA . VAL A 1 248 ? 24.938 -6.014 -39.855 1.00 59.69 248 VAL A CA 1
ATOM 1990 C C . VAL A 1 248 ? 25.562 -4.664 -40.234 1.00 59.69 248 VAL A C 1
ATOM 1992 O O . VAL A 1 248 ? 25.769 -4.388 -41.416 1.00 59.69 248 VAL A O 1
ATOM 1995 N N . GLY A 1 249 ? 25.938 -3.855 -39.236 1.00 44.34 249 GLY A N 1
ATOM 1996 C CA . GLY A 1 249 ? 26.620 -2.565 -39.390 1.00 44.34 249 GLY A CA 1
ATOM 1997 C C . GLY A 1 249 ? 28.062 -2.649 -39.912 1.00 44.34 249 GLY A C 1
ATOM 1998 O O . GLY A 1 249 ? 28.571 -1.662 -40.439 1.00 44.34 249 GLY A O 1
ATOM 1999 N N . GLY A 1 250 ? 28.701 -3.826 -39.861 1.00 41.50 250 GLY A N 1
ATOM 2000 C CA . GLY A 1 250 ? 30.011 -4.098 -40.471 1.00 41.50 250 GLY A CA 1
ATOM 2001 C C . GLY A 1 250 ? 30.011 -4.104 -42.008 1.00 41.50 250 GLY A C 1
ATOM 2002 O O . GLY A 1 250 ? 31.070 -4.056 -42.631 1.00 41.50 250 GLY A O 1
ATOM 2003 N N . THR A 1 251 ? 28.832 -4.101 -42.635 1.00 40.09 251 THR A N 1
ATOM 2004 C CA . THR A 1 251 ? 28.637 -3.794 -44.060 1.00 40.09 251 THR A CA 1
ATOM 2005 C C . THR A 1 251 ? 27.742 -2.567 -44.201 1.00 40.09 251 THR A C 1
ATOM 2007 O O . THR A 1 251 ? 26.570 -2.676 -44.533 1.00 40.09 251 THR A O 1
ATOM 2010 N N . ALA A 1 252 ? 28.324 -1.403 -43.902 1.00 40.59 252 ALA A N 1
ATOM 2011 C CA . ALA A 1 252 ? 27.925 -0.057 -44.317 1.00 40.59 252 ALA A CA 1
ATOM 2012 C C . ALA A 1 252 ? 26.452 0.140 -44.741 1.00 40.59 252 ALA A C 1
ATOM 2014 O O . ALA A 1 252 ? 26.142 0.326 -45.917 1.00 40.59 252 ALA A O 1
ATOM 2015 N N . THR A 1 253 ? 25.570 0.278 -43.758 1.00 40.41 253 THR A N 1
ATOM 2016 C CA . THR A 1 253 ? 24.542 1.323 -43.819 1.00 40.41 253 THR A CA 1
ATOM 2017 C C . THR A 1 253 ? 24.834 2.276 -42.680 1.00 40.41 253 THR A C 1
ATOM 2019 O O . THR A 1 253 ? 24.666 1.906 -41.526 1.00 40.41 253 THR A O 1
ATOM 2022 N N . ALA A 1 254 ? 25.348 3.459 -43.017 1.00 48.62 254 ALA A N 1
ATOM 2023 C CA . ALA A 1 254 ? 25.689 4.543 -42.103 1.00 48.62 254 ALA A CA 1
ATOM 2024 C C . ALA A 1 254 ? 24.570 4.802 -41.081 1.00 48.62 254 ALA A C 1
ATOM 2026 O O . ALA A 1 254 ? 23.595 5.489 -41.386 1.00 48.62 254 ALA A O 1
ATOM 2027 N N . VAL A 1 255 ? 24.680 4.230 -39.883 1.00 51.34 255 VAL A N 1
ATOM 2028 C CA . VAL A 1 255 ? 23.772 4.525 -38.774 1.00 51.34 255 VAL A CA 1
ATOM 2029 C C . VAL A 1 255 ? 24.290 5.788 -38.101 1.00 51.34 255 VAL A C 1
ATOM 2031 O O . VAL A 1 255 ? 25.436 5.826 -37.660 1.00 51.34 255 VAL A O 1
ATOM 2034 N N . MET A 1 256 ? 23.453 6.828 -38.073 1.00 55.69 256 MET A N 1
ATOM 2035 C CA . MET A 1 256 ? 23.740 8.070 -37.353 1.00 55.69 256 MET A CA 1
ATOM 2036 C C . MET A 1 256 ? 23.974 7.751 -35.871 1.00 55.69 256 MET A C 1
ATOM 2038 O O . MET A 1 256 ? 23.271 6.913 -35.303 1.00 55.69 256 MET A O 1
ATOM 2042 N N . SER A 1 257 ? 24.944 8.416 -35.240 1.00 58.66 257 SER A N 1
ATOM 2043 C CA . SER A 1 257 ? 25.151 8.302 -33.790 1.00 58.66 257 SER A CA 1
ATOM 2044 C C . SER A 1 257 ? 23.864 8.657 -33.025 1.00 58.66 257 SER A C 1
ATOM 2046 O O . SER A 1 257 ? 23.019 9.380 -33.545 1.00 58.66 257 SER A O 1
ATOM 2048 N N . ASN A 1 258 ? 23.686 8.189 -31.783 1.00 52.66 258 ASN A N 1
ATOM 2049 C CA . ASN A 1 258 ? 22.476 8.506 -31.000 1.00 52.66 258 ASN A CA 1
ATOM 2050 C C . ASN A 1 258 ? 22.233 10.023 -30.874 1.00 52.66 258 ASN A C 1
ATOM 2052 O O . ASN A 1 258 ? 21.091 10.476 -30.930 1.00 52.66 258 ASN A O 1
ATOM 2056 N N . THR A 1 259 ? 23.307 10.806 -30.773 1.00 60.28 259 THR A N 1
ATOM 2057 C CA . THR A 1 259 ? 23.275 12.274 -30.752 1.00 60.28 259 THR A CA 1
ATOM 2058 C C . THR A 1 259 ? 22.836 12.848 -32.103 1.00 60.28 259 THR A C 1
ATOM 2060 O O . THR A 1 259 ? 21.961 13.711 -32.164 1.00 60.28 259 THR A O 1
ATOM 2063 N N . ASP A 1 260 ? 23.370 12.314 -33.201 1.00 67.38 260 ASP A N 1
ATOM 2064 C CA . ASP A 1 260 ? 22.997 12.716 -34.562 1.00 67.38 260 ASP A CA 1
ATOM 2065 C C . ASP A 1 260 ? 21.563 12.292 -34.917 1.00 67.38 260 ASP A C 1
ATOM 2067 O O . ASP A 1 260 ? 20.859 12.990 -35.641 1.00 67.38 260 ASP A O 1
ATOM 2071 N N . GLN A 1 261 ? 21.085 11.180 -34.356 1.00 69.75 261 GLN A N 1
ATOM 2072 C CA . GLN A 1 261 ? 19.718 10.699 -34.521 1.00 69.75 261 GLN A CA 1
ATOM 2073 C C . GLN A 1 261 ? 18.708 11.598 -33.794 1.00 69.75 261 GLN A C 1
ATOM 2075 O O . GLN A 1 261 ? 17.607 11.813 -34.304 1.00 69.75 261 GLN A O 1
ATOM 2080 N N . GLN A 1 262 ? 19.068 12.150 -32.631 1.00 68.62 262 GLN A N 1
ATOM 2081 C CA . GLN A 1 262 ? 18.250 13.149 -31.935 1.00 68.62 262 GLN A CA 1
ATOM 2082 C C . GLN A 1 262 ? 18.153 14.447 -32.739 1.00 68.62 262 GLN A C 1
ATOM 2084 O O . GLN A 1 262 ? 17.048 14.941 -32.961 1.00 68.62 262 GLN A O 1
ATOM 2089 N N . LEU A 1 263 ? 19.281 14.937 -33.256 1.00 75.12 263 LEU A N 1
ATOM 2090 C CA . LEU A 1 263 ? 19.318 16.101 -34.144 1.00 75.12 263 LEU A CA 1
ATOM 2091 C C . LEU A 1 263 ? 18.541 15.853 -35.447 1.00 75.12 263 LEU A C 1
ATOM 2093 O O . LEU A 1 263 ? 17.822 16.730 -35.916 1.00 75.12 263 LEU A O 1
ATOM 2097 N N . TYR A 1 264 ? 18.608 14.649 -36.017 1.00 79.19 264 TYR A N 1
ATOM 2098 C CA . TYR A 1 264 ? 17.799 14.287 -37.182 1.00 79.19 264 TYR A CA 1
ATOM 2099 C C . TYR A 1 264 ? 16.298 14.333 -36.863 1.00 79.19 264 TYR A C 1
ATOM 2101 O O . TYR A 1 264 ? 15.517 14.876 -37.641 1.00 79.19 264 TYR A O 1
ATOM 2109 N N . ASN A 1 265 ? 15.881 13.807 -35.708 1.00 76.62 265 ASN A N 1
ATOM 2110 C CA . ASN A 1 265 ? 14.480 13.858 -35.289 1.00 76.62 265 ASN A CA 1
ATOM 2111 C C . ASN A 1 265 ? 14.010 15.306 -35.060 1.00 76.62 265 ASN A C 1
ATOM 2113 O O . ASN A 1 265 ? 12.885 15.647 -35.426 1.00 76.62 265 ASN A O 1
ATOM 2117 N N . GLU A 1 266 ? 14.876 16.170 -34.522 1.00 77.88 266 GLU A N 1
ATOM 2118 C CA . GLU A 1 266 ? 14.620 17.609 -34.410 1.00 77.88 266 GLU A CA 1
ATOM 2119 C C . GLU A 1 266 ? 14.468 18.257 -35.795 1.00 77.88 266 GLU A C 1
ATOM 2121 O O . GLU A 1 266 ? 13.497 18.974 -36.033 1.00 77.88 266 GLU A O 1
ATOM 2126 N N . ALA A 1 267 ? 15.346 17.937 -36.751 1.00 84.88 267 ALA A N 1
ATOM 2127 C CA . ALA A 1 267 ? 15.247 18.431 -38.124 1.00 84.88 267 ALA A CA 1
ATOM 2128 C C . ALA A 1 267 ? 13.937 18.009 -38.811 1.00 84.88 267 ALA A C 1
ATOM 2130 O O . ALA A 1 267 ? 13.312 18.818 -39.499 1.00 84.88 267 ALA A O 1
ATOM 2131 N N . VAL A 1 268 ? 13.491 16.765 -38.603 1.00 81.56 268 VAL A N 1
ATOM 2132 C CA . VAL A 1 268 ? 12.195 16.277 -39.102 1.00 81.56 268 VAL A CA 1
ATOM 2133 C C . VAL A 1 268 ? 11.044 17.046 -38.457 1.00 81.56 268 VAL A C 1
ATOM 2135 O O . VAL A 1 268 ? 10.136 17.478 -39.166 1.00 81.56 268 VAL A O 1
ATOM 2138 N N . SER A 1 269 ? 11.091 17.258 -37.140 1.00 78.38 269 SER A N 1
ATOM 2139 C CA . SER A 1 269 ? 10.071 18.019 -36.414 1.00 78.38 269 SER A CA 1
ATOM 2140 C C . SER A 1 269 ? 9.958 19.450 -36.947 1.00 78.38 269 SER A C 1
ATOM 2142 O O . SER A 1 269 ? 8.865 19.904 -37.285 1.00 78.38 269 SER A O 1
ATOM 2144 N N . GLU A 1 270 ? 11.085 20.142 -37.109 1.00 82.38 270 GLU A N 1
ATOM 2145 C CA . GLU A 1 270 ? 11.131 21.505 -37.648 1.00 82.38 270 GLU A CA 1
ATOM 2146 C C . GLU A 1 270 ? 10.653 21.568 -39.106 1.00 82.38 270 GLU A C 1
ATOM 2148 O O . GLU A 1 270 ? 9.920 22.484 -39.477 1.00 82.38 270 GLU A O 1
ATOM 2153 N N . TYR A 1 271 ? 10.978 20.562 -39.925 1.00 84.94 271 TYR A N 1
ATOM 2154 C CA . TYR A 1 271 ? 10.460 20.450 -41.290 1.00 84.94 271 TYR A CA 1
ATOM 2155 C C . TYR A 1 271 ? 8.933 20.296 -41.305 1.00 84.94 271 TYR A C 1
ATOM 2157 O O . TYR A 1 271 ? 8.246 20.986 -42.057 1.00 84.94 271 TYR A O 1
ATOM 2165 N N . THR A 1 272 ? 8.385 19.425 -40.451 1.00 82.06 272 THR A N 1
ATOM 2166 C CA . THR A 1 272 ? 6.929 19.228 -40.345 1.00 82.06 272 THR A CA 1
ATOM 2167 C C . THR A 1 272 ? 6.200 20.444 -39.780 1.00 82.06 272 THR A C 1
ATOM 2169 O O . THR A 1 272 ? 5.058 20.693 -40.155 1.00 82.06 272 THR A O 1
ATOM 2172 N N . ALA A 1 273 ? 6.869 21.232 -38.937 1.00 81.75 273 ALA A N 1
ATOM 2173 C CA . ALA A 1 273 ? 6.356 22.486 -38.398 1.00 81.75 273 ALA A CA 1
ATOM 2174 C C . ALA A 1 273 ? 6.421 23.658 -39.401 1.00 81.75 273 ALA A C 1
ATOM 2176 O O . ALA A 1 273 ? 5.989 24.760 -39.073 1.00 81.75 273 ALA A O 1
ATOM 2177 N N . GLY A 1 274 ? 6.952 23.444 -40.613 1.00 86.81 274 GLY A N 1
ATOM 2178 C CA . GLY A 1 274 ? 7.111 24.480 -41.641 1.00 86.81 274 GLY A CA 1
ATOM 2179 C C . GLY A 1 274 ? 8.352 25.364 -41.462 1.00 86.81 274 GLY A C 1
ATOM 2180 O O . GLY A 1 274 ? 8.569 26.299 -42.232 1.00 86.81 274 GLY A O 1
ATOM 2181 N N . ASN A 1 275 ? 9.209 25.062 -40.486 1.00 90.00 275 ASN A N 1
ATOM 2182 C CA . ASN A 1 275 ? 10.427 25.812 -40.183 1.00 90.00 275 ASN A CA 1
ATOM 2183 C C . ASN A 1 275 ? 11.606 25.324 -41.044 1.00 90.00 275 ASN A C 1
ATOM 2185 O O . ASN A 1 275 ? 12.648 24.892 -40.542 1.00 90.00 275 ASN A O 1
ATOM 2189 N N . TYR A 1 276 ? 11.459 25.409 -42.369 1.00 88.12 276 TYR A N 1
ATOM 2190 C CA . TYR A 1 276 ? 12.391 24.820 -43.342 1.00 88.12 276 TYR A CA 1
ATOM 2191 C C . TYR A 1 276 ? 13.833 25.330 -43.218 1.00 88.12 276 TYR A C 1
ATOM 2193 O O . TYR A 1 276 ? 14.776 24.562 -43.399 1.00 88.12 276 TYR A O 1
ATOM 2201 N N . LEU A 1 277 ? 14.026 26.604 -42.854 1.00 87.94 277 LEU A N 1
ATOM 2202 C CA . LEU A 1 277 ? 15.361 27.173 -42.640 1.00 87.94 277 LEU A CA 1
ATOM 2203 C C . LEU A 1 277 ? 16.087 26.495 -41.469 1.00 87.94 277 LEU A C 1
ATOM 2205 O O . LEU A 1 277 ? 17.275 26.194 -41.572 1.00 87.94 277 LEU A O 1
ATOM 2209 N N . LYS A 1 278 ? 15.372 26.237 -40.369 1.00 85.25 278 LYS A N 1
ATOM 2210 C CA . LYS A 1 278 ? 15.937 25.622 -39.166 1.00 85.25 278 LYS A CA 1
ATOM 2211 C C . LYS A 1 278 ? 16.220 24.139 -39.401 1.00 85.25 278 LYS A C 1
ATOM 2213 O O . LYS A 1 278 ? 17.318 23.680 -39.100 1.00 85.25 278 LYS A O 1
ATOM 2218 N N . ALA A 1 279 ? 15.293 23.436 -40.054 1.00 84.50 279 ALA A N 1
ATOM 2219 C CA . ALA A 1 279 ? 15.505 22.063 -40.505 1.00 84.50 279 ALA A CA 1
ATOM 2220 C C . ALA A 1 279 ? 16.743 21.940 -41.414 1.00 84.50 279 ALA A C 1
ATOM 2222 O O . ALA A 1 279 ? 17.564 21.046 -41.214 1.00 84.50 279 ALA A O 1
ATOM 2223 N N . ARG A 1 280 ? 16.936 22.878 -42.357 1.00 90.75 280 ARG A N 1
ATOM 2224 C CA . ARG A 1 280 ? 18.102 22.892 -43.254 1.00 90.75 280 ARG A CA 1
ATOM 2225 C C . ARG A 1 280 ? 19.423 23.041 -42.505 1.00 90.75 280 ARG A C 1
ATOM 2227 O O . ARG A 1 280 ? 20.350 22.290 -42.774 1.00 90.75 280 ARG A O 1
ATOM 2234 N N . ILE A 1 281 ? 19.505 23.969 -41.550 1.00 92.25 281 ILE A N 1
ATOM 2235 C CA . ILE A 1 281 ? 20.727 24.198 -40.758 1.00 92.25 281 ILE A CA 1
ATOM 2236 C C . ILE A 1 281 ? 21.116 22.937 -39.976 1.00 92.25 281 ILE A C 1
ATOM 2238 O O . ILE A 1 281 ? 22.297 22.585 -39.909 1.00 92.25 281 ILE A O 1
ATOM 2242 N N . ILE A 1 282 ? 20.132 22.240 -39.402 1.00 88.56 282 ILE A N 1
ATOM 2243 C CA . ILE A 1 282 ? 20.379 21.002 -38.655 1.00 88.56 282 ILE A CA 1
ATOM 2244 C C . ILE A 1 282 ? 20.857 19.895 -39.607 1.00 88.56 282 ILE A C 1
ATOM 2246 O O . ILE A 1 282 ? 21.858 19.241 -39.323 1.00 88.56 282 ILE A O 1
ATOM 2250 N N . VAL A 1 283 ? 20.220 19.740 -40.772 1.00 88.06 283 VAL A N 1
ATOM 2251 C CA . VAL A 1 283 ? 20.637 18.770 -41.802 1.00 88.06 283 VAL A CA 1
ATOM 2252 C C . VAL A 1 283 ? 22.048 19.058 -42.326 1.00 88.06 283 VAL A C 1
ATOM 2254 O O . VAL A 1 283 ? 22.871 18.148 -42.382 1.00 88.06 283 VAL A O 1
ATOM 2257 N N . GLU A 1 284 ? 22.385 20.313 -42.631 1.00 90.00 284 GLU A N 1
ATOM 2258 C CA . GLU A 1 284 ? 23.741 20.710 -43.042 1.00 90.00 284 GLU A CA 1
ATOM 2259 C C . GLU A 1 284 ? 24.778 20.427 -41.948 1.00 90.00 284 GLU A C 1
ATOM 2261 O O . GLU A 1 284 ? 25.907 20.033 -42.239 1.00 90.00 284 GLU A O 1
ATOM 2266 N N . THR A 1 285 ? 24.401 20.603 -40.681 1.00 87.25 285 THR A N 1
ATOM 2267 C CA . THR A 1 285 ? 25.266 20.290 -39.538 1.00 87.25 285 THR A CA 1
ATOM 2268 C C . THR A 1 285 ? 25.517 18.788 -39.435 1.00 87.25 285 THR A C 1
ATOM 2270 O O . THR A 1 285 ? 26.664 18.378 -39.267 1.00 87.25 285 THR A O 1
ATOM 2273 N N . LEU A 1 286 ? 24.482 17.968 -39.628 1.00 83.06 286 LEU A N 1
ATOM 2274 C CA . LEU A 1 286 ? 24.595 16.510 -39.648 1.00 83.06 286 LEU A CA 1
ATOM 2275 C C . LEU A 1 286 ? 25.461 16.009 -40.810 1.00 83.06 286 LEU A C 1
ATOM 2277 O O . LEU A 1 286 ? 26.246 15.084 -40.621 1.00 83.06 286 LEU A O 1
ATOM 2281 N N . LEU A 1 287 ? 25.382 16.647 -41.982 1.00 85.81 287 LEU A N 1
ATOM 2282 C CA . LEU A 1 287 ? 26.157 16.291 -43.180 1.00 85.81 287 LEU A CA 1
ATOM 2283 C C . LEU A 1 287 ? 27.644 16.675 -43.106 1.00 85.81 287 LEU A C 1
ATOM 2285 O O . LEU A 1 287 ? 28.450 16.180 -43.899 1.00 85.81 287 LEU A O 1
ATOM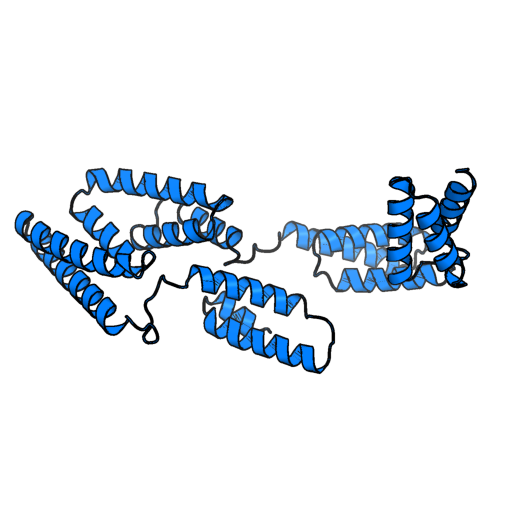 2289 N N . LYS A 1 288 ? 28.048 17.520 -42.148 1.00 85.06 288 LYS A N 1
ATOM 2290 C CA . LYS A 1 288 ? 29.475 17.769 -41.875 1.00 85.06 288 LYS A CA 1
ATOM 2291 C C . LYS A 1 288 ? 30.176 16.536 -41.305 1.00 85.06 288 LYS A C 1
ATOM 2293 O O . LYS A 1 288 ? 31.392 16.436 -41.445 1.00 85.06 288 LYS A O 1
ATOM 2298 N N . ASN A 1 289 ? 29.435 15.608 -40.694 1.00 77.06 289 ASN A N 1
ATOM 2299 C CA . ASN A 1 289 ? 29.978 14.337 -40.230 1.00 77.06 289 ASN A CA 1
ATOM 2300 C C . ASN A 1 289 ? 30.119 13.357 -41.421 1.00 77.06 289 ASN A C 1
ATOM 2302 O O . ASN A 1 289 ? 29.100 13.017 -42.030 1.00 77.06 289 ASN A O 1
ATOM 2306 N N . PRO A 1 290 ? 31.338 12.875 -41.750 1.00 69.56 290 PRO A N 1
ATOM 2307 C CA . PRO A 1 290 ? 31.570 11.941 -42.857 1.00 69.56 290 PRO A CA 1
ATOM 2308 C C . PRO A 1 290 ? 30.730 10.664 -42.781 1.00 69.56 290 PRO A C 1
ATOM 2310 O O . PRO A 1 290 ? 30.326 10.131 -43.815 1.00 69.56 290 PRO A O 1
ATOM 2313 N N . ASP A 1 291 ? 30.421 10.208 -41.567 1.00 65.94 291 ASP A N 1
ATOM 2314 C CA . ASP A 1 291 ? 29.635 8.996 -41.348 1.00 65.94 291 ASP A CA 1
ATOM 2315 C C . ASP A 1 291 ? 28.171 9.192 -41.761 1.00 65.94 291 ASP A C 1
ATOM 2317 O O . ASP A 1 291 ? 27.540 8.274 -42.275 1.00 65.94 291 ASP A O 1
ATOM 2321 N N . ASN A 1 292 ? 27.641 10.412 -41.650 1.00 67.81 292 ASN A N 1
ATOM 2322 C CA . ASN A 1 292 ? 26.240 10.724 -41.940 1.00 67.81 292 ASN A CA 1
ATOM 2323 C C . ASN A 1 292 ? 25.991 11.063 -43.416 1.00 67.81 292 ASN A C 1
ATOM 2325 O O . ASN A 1 292 ? 24.858 10.978 -43.888 1.00 67.81 292 ASN A O 1
ATOM 2329 N N . GLN A 1 293 ? 27.040 11.392 -44.175 1.00 70.38 293 GLN A N 1
ATOM 2330 C CA . GLN A 1 293 ? 26.950 11.785 -45.590 1.00 70.38 293 GLN A CA 1
ATOM 2331 C C . GLN A 1 293 ? 26.370 10.698 -46.498 1.00 70.38 293 GLN A C 1
ATOM 2333 O O . GLN A 1 293 ? 25.887 10.992 -47.587 1.00 70.38 293 GLN A O 1
ATOM 2338 N N . ARG A 1 294 ? 26.428 9.434 -46.068 1.00 61.66 294 ARG A N 1
ATOM 2339 C CA . ARG A 1 294 ? 25.892 8.284 -46.810 1.00 61.66 294 ARG A CA 1
ATOM 2340 C C . ARG A 1 294 ? 24.585 7.759 -46.223 1.00 61.66 294 ARG A C 1
ATOM 2342 O O . ARG A 1 294 ? 24.123 6.695 -46.631 1.00 61.66 294 ARG A O 1
ATOM 2349 N N . ASN A 1 295 ? 24.000 8.463 -45.252 1.00 67.25 295 ASN A N 1
ATOM 2350 C CA . ASN A 1 295 ? 22.766 8.027 -44.623 1.00 67.25 295 ASN A CA 1
ATOM 2351 C C . ASN A 1 295 ? 21.560 8.343 -45.532 1.00 67.25 295 ASN A C 1
ATOM 2353 O O . ASN A 1 295 ? 21.270 9.515 -45.781 1.00 67.25 295 ASN A O 1
ATOM 2357 N N . PRO A 1 296 ? 20.806 7.326 -45.988 1.00 60.19 296 PRO A N 1
ATOM 2358 C CA . PRO A 1 296 ? 19.723 7.527 -46.948 1.00 60.19 296 PRO A CA 1
ATOM 2359 C C . PRO A 1 296 ? 18.558 8.356 -46.389 1.00 60.19 296 PRO A C 1
ATOM 2361 O O . PRO A 1 296 ? 17.897 9.052 -47.151 1.00 60.19 296 PRO A O 1
ATOM 2364 N N . LYS A 1 297 ? 18.314 8.330 -45.071 1.00 69.25 297 LYS A N 1
ATOM 2365 C CA . LYS A 1 297 ? 17.245 9.119 -44.437 1.00 69.25 297 LYS A CA 1
ATOM 2366 C C . LYS A 1 297 ? 17.602 10.604 -44.378 1.00 69.25 297 LYS A C 1
ATOM 2368 O O . LYS A 1 297 ? 16.747 11.453 -44.605 1.00 69.25 297 LYS A O 1
ATOM 2373 N N . LEU A 1 298 ? 18.868 10.909 -44.091 1.00 77.56 298 LEU A N 1
ATOM 2374 C CA . LEU A 1 298 ? 19.361 12.284 -44.058 1.00 77.56 298 LEU A CA 1
ATOM 2375 C C . LEU A 1 298 ? 19.384 12.905 -45.460 1.00 77.56 298 LEU A C 1
ATOM 2377 O O . LEU A 1 298 ? 18.971 14.050 -45.619 1.00 77.56 298 LEU A O 1
ATOM 2381 N N . LEU A 1 299 ? 19.797 12.131 -46.469 1.00 78.06 299 LEU A N 1
ATOM 2382 C CA . LEU A 1 299 ? 19.804 12.563 -47.869 1.00 78.06 299 LEU A CA 1
ATOM 2383 C C . LEU A 1 299 ? 18.384 12.776 -48.425 1.00 78.06 299 LEU A C 1
ATOM 2385 O O . LEU A 1 299 ? 18.146 13.779 -49.090 1.00 78.06 299 LEU A O 1
ATOM 2389 N N . ASP A 1 300 ? 17.425 11.897 -48.101 1.00 75.06 300 ASP A N 1
ATOM 2390 C CA . ASP A 1 300 ? 16.008 12.093 -48.463 1.00 75.06 300 ASP A CA 1
ATOM 2391 C C . ASP A 1 300 ? 15.433 13.372 -47.833 1.00 75.06 300 ASP A C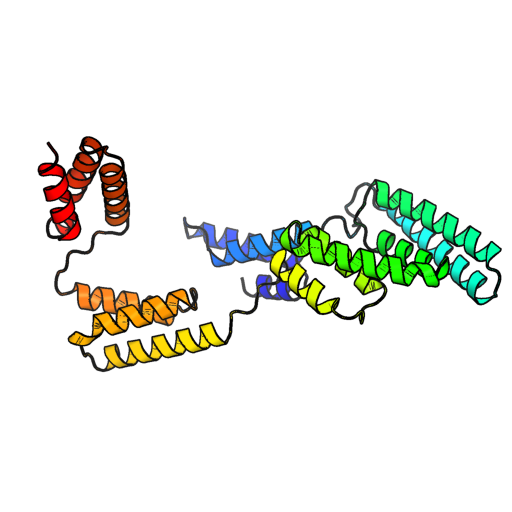 1
ATOM 2393 O O . ASP A 1 300 ? 14.796 14.184 -48.508 1.00 75.06 300 ASP A O 1
ATOM 2397 N N . LEU A 1 301 ? 15.698 13.599 -46.541 1.00 79.94 301 LEU A N 1
ATOM 2398 C CA . LEU A 1 301 ? 15.239 14.804 -45.851 1.00 79.94 301 LEU A CA 1
ATOM 2399 C C . LEU A 1 301 ? 15.877 16.074 -46.436 1.00 79.94 301 LEU A C 1
ATOM 2401 O O . LEU A 1 301 ? 15.177 17.072 -46.620 1.00 79.94 301 LEU A O 1
ATOM 2405 N N . GLN A 1 302 ? 17.171 16.031 -46.765 1.00 87.44 302 GLN A N 1
ATOM 2406 C CA . GLN A 1 302 ? 17.872 17.124 -47.438 1.00 87.44 302 GLN A CA 1
ATOM 2407 C C . GLN A 1 302 ? 17.202 17.467 -48.773 1.00 87.44 302 GLN A C 1
ATOM 2409 O O . GLN A 1 302 ? 16.843 18.621 -49.004 1.00 87.44 302 GLN A O 1
ATOM 2414 N N . GLU A 1 303 ? 16.971 16.467 -49.623 1.00 81.62 303 GLU A N 1
ATOM 2415 C CA . GLU A 1 303 ? 16.369 16.665 -50.940 1.00 81.62 303 GLU A CA 1
ATOM 2416 C C . GLU A 1 303 ? 14.950 17.252 -50.836 1.00 81.62 303 GLU A C 1
ATOM 2418 O O . GLU A 1 303 ? 14.561 18.137 -51.603 1.00 81.62 303 GLU A O 1
ATOM 2423 N N . ARG A 1 304 ? 14.170 16.818 -49.841 1.00 79.81 304 ARG A N 1
ATOM 2424 C CA . ARG A 1 304 ? 12.825 17.353 -49.573 1.00 79.81 304 ARG A CA 1
ATOM 2425 C C . ARG A 1 304 ? 12.849 18.804 -49.097 1.00 79.81 304 ARG A C 1
ATOM 2427 O O . ARG A 1 304 ? 11.994 19.587 -49.514 1.00 79.81 304 ARG A O 1
ATOM 2434 N N . ILE A 1 305 ? 13.814 19.177 -48.258 1.00 86.00 305 ILE A N 1
ATOM 2435 C CA . ILE A 1 305 ? 14.020 20.565 -47.823 1.00 86.00 305 ILE A CA 1
ATOM 2436 C C . ILE A 1 305 ? 14.424 21.443 -49.012 1.00 86.00 305 ILE A C 1
ATOM 2438 O O . ILE A 1 305 ? 13.858 22.515 -49.191 1.00 86.00 305 ILE A O 1
ATOM 2442 N N . GLU A 1 306 ? 15.344 20.983 -49.860 1.00 82.69 306 GLU A N 1
ATOM 2443 C CA . GLU A 1 306 ? 15.838 21.741 -51.020 1.00 82.69 306 GLU A CA 1
ATOM 2444 C C . GLU A 1 306 ? 14.772 21.963 -52.104 1.00 82.69 306 GLU A C 1
ATOM 2446 O O . GLU A 1 306 ? 14.769 22.997 -52.777 1.00 82.69 306 GLU A O 1
ATOM 2451 N N . ARG A 1 307 ? 13.832 21.021 -52.250 1.00 80.06 307 ARG A N 1
ATOM 2452 C CA . ARG A 1 307 ? 12.668 21.145 -53.146 1.00 80.06 307 ARG A CA 1
ATOM 2453 C C . ARG A 1 307 ? 11.590 22.090 -52.617 1.00 80.06 307 ARG A C 1
ATOM 2455 O O . ARG A 1 307 ? 10.737 22.526 -53.389 1.00 80.06 307 ARG A O 1
ATOM 2462 N N . THR A 1 308 ? 11.619 22.405 -51.325 1.00 75.44 308 THR A N 1
ATOM 2463 C CA . THR A 1 308 ? 10.680 23.330 -50.689 1.00 75.44 308 THR A CA 1
ATOM 2464 C C . THR A 1 308 ? 11.273 24.743 -50.772 1.00 75.44 308 THR A C 1
ATOM 2466 O O . THR A 1 308 ? 11.996 25.173 -49.875 1.00 75.44 308 THR A O 1
ATOM 2469 N N . ARG A 1 309 ? 11.047 25.425 -51.905 1.00 55.53 309 ARG A N 1
ATOM 2470 C CA . ARG A 1 309 ? 11.408 26.840 -52.121 1.00 55.53 309 ARG A CA 1
ATOM 2471 C C . ARG A 1 309 ? 10.295 27.780 -51.690 1.00 55.53 309 ARG A C 1
ATOM 2473 O O . ARG A 1 309 ? 9.133 27.496 -52.050 1.00 55.53 309 ARG A O 1
#

Sequence (309 aa):
LTIGKTSYSQGNFPAAQAVLIKAQSRWSDTNVELNSEVEYWLTLTQTALSVTSGRIITATDPLYPEMNQFLNQARADFQGAKIEYDRGRNSEADIYFTKAEQSLLFVQQFFPFNEEARVLNLRISQYRDPEQFEEIFGRDFKTAKNLISSNPQKAYIDLKDLEAIYPDYPGLQSAITEAEYASGIKVRPPDTRKLARSTELYNLAYSIVSRSIRSEFNVALSYLDEAISLNPNNDDAIRLKDRISTDVGGTATAVMSNTDQQLYNEAVSEYTAGNYLKARIIVETLLKNPDNQRNPKLLDLQERIERTR

Foldseek 3Di:
DVVLVVCLVVVNLVVSLVVLVVVQVVCVVPDVDGDPVSVLSNVLSVLSCVLCPLQDDDPPHPCNVVLVVLLVQLVVLQVQLVVCVVVVNNVSSVVSLVSSLVSLVVSCVVRVLHLSSLLSPLVSCCSNCVPVSVVVLVVLLVVLLVCLQPPLSSSLSSLVSSCSVPVPPPCSVVSNVSSCCSSSSDPDPQDVVLQVQLVVLLVVLVVCVVVVVLVCNVVSLVSLVSSCVSPVPPVSSVVSNVVSCVVNPVPDPLDQDPVLVVLLVVLVVCVVVVVLVSSQVSLVVSCVDVSSVNHPSSVVSNVVSVVPD

Radius of gyration: 30.49 Å; chains: 1; bounding box: 60×48×84 Å

Secondary structure (DSSP, 8-state):
-HHHHHHHHTT-HHHHHHHHHHHHHHHHTT-SS--HHHHHHHHHHHHHHHHHBTTB--TTSTTHHHHHHHHHHHHHHHHHHHHHHHTT-HHHHHHHHHHHHHHHHHHHHH-TT-HHHHHHHHHHHHHH-HHHHHHHHHHHHHHHHHHTTT-HHHHHHHHHHHHTT-TT-TTHHHHHHHHHHHTTSSPPPP-HHHHHHHHHHHHHHHHHHHTT-GGGHHHHHHHHHHHHHH-TT-HHHHHHHHHHHHHHHTS---PPPHHHHHHHHHHHHHHHTT-HHHHHHHHHHHHTSTTGGG-HHHHHHHHHHHH--

pLDDT: mean 82.62, std 13.42, range [40.09, 98.62]